Protein AF-A0A9D6F573-F1 (afdb_monomer)

Structure (mmCIF, N/CA/C/O backbone):
data_AF-A0A9D6F573-F1
#
_entry.id   AF-A0A9D6F573-F1
#
loop_
_atom_site.group_PDB
_atom_site.id
_atom_site.type_symbol
_atom_site.label_atom_id
_atom_site.label_alt_id
_atom_site.label_comp_id
_atom_site.label_asym_id
_atom_site.label_entity_id
_atom_site.label_seq_id
_atom_site.pdbx_PDB_ins_code
_atom_site.Cartn_x
_atom_site.Cartn_y
_atom_site.Cartn_z
_atom_site.occupancy
_atom_site.B_iso_or_equiv
_atom_site.auth_seq_id
_atom_site.auth_comp_id
_atom_site.auth_asym_id
_atom_site.auth_atom_id
_atom_site.pdbx_PDB_model_num
ATOM 1 N N . VAL A 1 1 ? 22.748 -0.821 -42.768 1.00 77.62 1 VAL A N 1
ATOM 2 C CA . VAL A 1 1 ? 22.711 -1.650 -41.537 1.00 77.62 1 VAL A CA 1
ATOM 3 C C . VAL A 1 1 ? 21.614 -2.681 -41.695 1.00 77.62 1 VAL A C 1
ATOM 5 O O . VAL A 1 1 ? 20.567 -2.324 -42.220 1.00 77.62 1 VAL A O 1
ATOM 8 N N . SER A 1 2 ? 21.858 -3.931 -41.312 1.00 78.75 2 SER A N 1
ATOM 9 C CA . SER A 1 2 ? 20.869 -5.016 -41.366 1.00 78.75 2 SER A CA 1
ATOM 10 C C . SER A 1 2 ? 20.830 -5.795 -40.050 1.00 78.75 2 SER A C 1
ATOM 12 O O . SER A 1 2 ? 21.784 -5.752 -39.271 1.00 78.75 2 SER A O 1
ATOM 14 N N . GLY A 1 3 ? 19.728 -6.508 -39.819 1.00 81.94 3 GLY A N 1
ATOM 15 C CA . GLY A 1 3 ? 19.410 -7.162 -38.547 1.00 81.94 3 GLY A CA 1
ATOM 16 C C . GLY A 1 3 ? 18.242 -6.478 -37.837 1.00 81.94 3 GLY A C 1
ATOM 17 O O . GLY A 1 3 ? 17.738 -5.451 -38.290 1.00 81.94 3 GLY A O 1
ATOM 18 N N . THR A 1 4 ? 17.791 -7.062 -36.733 1.00 84.38 4 THR A N 1
ATOM 19 C CA . THR A 1 4 ? 16.774 -6.460 -35.865 1.00 84.38 4 THR A CA 1
ATOM 20 C C . THR A 1 4 ? 17.461 -5.547 -34.860 1.00 84.38 4 THR A C 1
ATOM 22 O O . THR A 1 4 ? 18.342 -6.003 -34.133 1.00 84.38 4 THR A O 1
ATOM 25 N N . LEU A 1 5 ? 17.069 -4.275 -34.810 1.00 88.81 5 LEU A N 1
ATOM 26 C CA . LEU A 1 5 ? 17.454 -3.377 -33.721 1.00 88.81 5 LEU A CA 1
ATOM 27 C C . LEU A 1 5 ? 16.529 -3.602 -32.509 1.00 88.81 5 LEU A C 1
ATOM 29 O O . LEU A 1 5 ? 15.389 -4.036 -32.703 1.00 88.81 5 LEU A O 1
ATOM 33 N N . PRO A 1 6 ? 16.983 -3.291 -31.280 1.00 91.38 6 PRO A N 1
ATOM 34 C CA . PRO A 1 6 ? 16.093 -3.120 -30.133 1.00 91.38 6 PRO A CA 1
ATOM 35 C C . PRO A 1 6 ? 14.901 -2.216 -30.478 1.00 91.38 6 PRO A C 1
ATOM 37 O O . PRO A 1 6 ? 15.074 -1.213 -31.180 1.00 91.38 6 PRO A O 1
ATOM 40 N N . SER A 1 7 ? 13.702 -2.550 -29.986 1.00 86.56 7 SER A N 1
ATOM 41 C CA . SER A 1 7 ? 12.521 -1.693 -30.146 1.00 86.56 7 SER A CA 1
ATOM 42 C C . SER A 1 7 ? 12.831 -0.276 -29.643 1.00 86.56 7 SER A C 1
ATOM 44 O O . SER A 1 7 ? 13.539 -0.088 -28.654 1.00 86.56 7 SER A O 1
ATOM 46 N N . GLY A 1 8 ? 12.353 0.739 -30.369 1.00 85.50 8 GLY A N 1
ATOM 47 C CA . GLY A 1 8 ? 12.602 2.153 -30.064 1.00 85.50 8 GLY A CA 1
ATOM 48 C C . GLY A 1 8 ? 13.899 2.747 -30.640 1.00 85.50 8 GLY A C 1
ATOM 49 O O . GLY A 1 8 ? 14.075 3.967 -30.596 1.00 85.50 8 GLY A O 1
ATOM 50 N N . LEU A 1 9 ? 14.766 1.931 -31.254 1.00 91.12 9 LEU A N 1
ATOM 51 C CA . LEU A 1 9 ? 15.875 2.410 -32.086 1.00 91.12 9 LEU A CA 1
ATOM 52 C C . LEU A 1 9 ? 15.519 2.380 -33.577 1.00 91.12 9 LEU A C 1
ATOM 54 O O . LEU A 1 9 ? 14.833 1.482 -34.065 1.00 91.12 9 LEU A O 1
ATOM 58 N N . THR A 1 10 ? 16.039 3.354 -34.316 1.00 90.50 10 THR A N 1
ATOM 59 C CA . THR A 1 10 ? 15.892 3.486 -35.770 1.00 90.50 10 THR A CA 1
ATOM 60 C C . THR A 1 10 ? 17.254 3.706 -36.420 1.00 90.50 10 THR A C 1
ATOM 62 O O . THR A 1 10 ? 18.190 4.158 -35.764 1.00 90.50 10 THR A O 1
ATOM 65 N N . TYR A 1 11 ? 17.382 3.365 -37.703 1.00 90.12 11 TYR A N 1
ATOM 66 C CA . TYR A 1 11 ? 18.579 3.633 -38.499 1.00 90.12 11 TYR A CA 1
ATOM 67 C C . TYR A 1 11 ? 18.225 4.543 -39.674 1.00 90.12 11 TYR A C 1
ATOM 69 O O . TYR A 1 11 ? 17.404 4.168 -40.511 1.00 90.12 11 TYR A O 1
ATOM 77 N N . ALA A 1 12 ? 18.864 5.709 -39.742 1.00 89.25 12 ALA A N 1
ATOM 78 C CA . ALA A 1 12 ? 18.712 6.675 -40.825 1.00 89.25 12 ALA A CA 1
ATOM 79 C C . ALA A 1 12 ? 20.051 7.379 -41.080 1.00 89.25 12 ALA A C 1
ATOM 81 O O . ALA A 1 12 ? 20.782 7.680 -40.140 1.00 89.25 12 ALA A O 1
ATOM 82 N N . ASP A 1 13 ? 20.391 7.599 -42.352 1.00 86.38 13 ASP A N 1
ATOM 83 C CA . ASP A 1 13 ? 21.572 8.368 -42.780 1.00 86.38 13 ASP A CA 1
ATOM 84 C C . ASP A 1 13 ? 22.896 7.961 -42.106 1.00 86.38 13 ASP A C 1
ATOM 86 O O . ASP A 1 13 ? 23.732 8.789 -41.752 1.00 86.38 13 ASP A O 1
ATOM 90 N N . GLY A 1 14 ? 23.106 6.656 -41.904 1.00 83.69 14 GLY A N 1
ATOM 91 C CA . GLY A 1 14 ? 24.330 6.148 -41.276 1.00 83.69 14 GLY A CA 1
ATOM 92 C C . GLY A 1 14 ? 24.341 6.200 -39.746 1.00 83.69 14 GLY A C 1
ATOM 93 O O . GLY A 1 14 ? 25.294 5.708 -39.144 1.00 83.69 14 GLY A O 1
ATOM 94 N N . VAL A 1 15 ? 23.284 6.709 -39.113 1.00 87.19 15 VAL A N 1
ATOM 95 C CA . VAL A 1 15 ? 23.173 6.870 -37.659 1.00 87.19 15 VAL A CA 1
ATOM 96 C C . VAL A 1 15 ? 22.088 5.946 -37.105 1.00 87.19 15 VAL A C 1
ATOM 98 O O . VAL A 1 15 ? 20.991 5.860 -37.650 1.00 87.19 15 VAL A O 1
ATOM 101 N N . ILE A 1 16 ? 22.393 5.245 -36.008 1.00 90.19 16 ILE A N 1
ATOM 102 C CA . ILE A 1 16 ? 21.387 4.558 -35.187 1.00 90.19 16 ILE A CA 1
ATOM 103 C C . ILE A 1 16 ? 20.992 5.511 -34.055 1.00 90.19 16 ILE A C 1
ATOM 105 O O . ILE A 1 16 ? 21.861 5.944 -33.299 1.00 90.19 16 ILE A O 1
ATOM 109 N N . SER A 1 17 ? 19.709 5.850 -33.937 1.00 90.81 17 SER A N 1
ATOM 110 C CA . SER A 1 17 ? 19.199 6.807 -32.944 1.00 90.81 17 SER A CA 1
ATOM 111 C C . SER A 1 17 ? 17.826 6.398 -32.400 1.00 90.81 17 SER A C 1
ATOM 113 O O . SER A 1 17 ? 17.122 5.584 -33.000 1.00 90.81 17 SER A O 1
ATOM 115 N N . GLY A 1 18 ? 17.452 6.946 -31.242 1.00 90.44 18 GLY A N 1
ATOM 116 C CA . GLY A 1 18 ? 16.186 6.671 -30.559 1.00 90.44 18 GLY A CA 1
ATOM 117 C C . GLY A 1 18 ? 16.374 6.373 -29.072 1.00 90.44 18 GLY A C 1
ATOM 118 O O . GLY A 1 18 ? 17.457 6.577 -28.520 1.00 90.44 18 GLY A O 1
ATOM 119 N N . THR A 1 19 ? 15.318 5.862 -28.444 1.00 85.12 19 THR A N 1
ATOM 120 C CA . THR A 1 19 ? 15.305 5.442 -27.037 1.00 85.12 19 THR A CA 1
ATOM 121 C C . THR A 1 19 ? 14.906 3.978 -26.989 1.00 85.12 19 THR A C 1
ATOM 123 O O . THR A 1 19 ? 13.862 3.619 -27.520 1.00 85.12 19 THR A O 1
ATOM 126 N N . ILE A 1 20 ? 15.718 3.136 -26.351 1.00 86.94 20 ILE A N 1
ATOM 127 C CA . ILE A 1 20 ? 15.421 1.707 -26.202 1.00 86.94 20 ILE A CA 1
ATOM 128 C C . ILE A 1 20 ? 14.110 1.544 -25.417 1.00 86.94 20 ILE A C 1
ATOM 130 O O . ILE A 1 20 ? 13.968 2.099 -24.326 1.00 86.94 20 ILE A O 1
ATOM 134 N N . ALA A 1 21 ? 13.157 0.804 -25.982 1.00 78.19 21 ALA A N 1
ATOM 135 C CA . ALA A 1 21 ? 11.868 0.542 -25.355 1.00 78.19 21 ALA A CA 1
ATOM 136 C C . ALA A 1 21 ? 12.005 -0.402 -24.149 1.00 78.19 21 ALA A C 1
ATOM 138 O O . ALA A 1 21 ? 12.946 -1.189 -24.038 1.00 78.19 21 ALA A O 1
ATOM 139 N N . ASN A 1 22 ? 11.043 -0.329 -23.231 1.00 68.12 22 ASN A N 1
ATOM 140 C CA . ASN A 1 22 ? 11.022 -1.116 -21.995 1.00 68.12 22 ASN A CA 1
ATOM 141 C C . ASN A 1 22 ? 10.876 -2.633 -22.224 1.00 68.12 22 ASN A C 1
ATOM 143 O O . ASN A 1 22 ? 11.208 -3.411 -21.333 1.00 68.12 22 ASN A O 1
ATOM 147 N N . ASP A 1 23 ? 10.403 -3.047 -23.399 1.00 73.19 23 ASP A N 1
ATOM 148 C CA . ASP A 1 23 ? 10.238 -4.442 -23.817 1.00 73.19 23 ASP A CA 1
ATOM 149 C C . ASP A 1 23 ? 11.407 -4.974 -24.670 1.00 73.19 23 ASP A C 1
ATOM 151 O O . ASP A 1 23 ? 11.390 -6.123 -25.107 1.00 73.19 23 ASP A O 1
ATOM 155 N N . ALA A 1 24 ? 12.451 -4.167 -24.881 1.00 83.69 24 ALA A N 1
ATOM 156 C CA . ALA A 1 24 ? 13.547 -4.459 -25.802 1.00 83.69 24 ALA A CA 1
ATOM 157 C C . ALA A 1 24 ? 14.660 -5.347 -25.210 1.00 83.69 24 ALA A C 1
ATOM 159 O O . ALA A 1 24 ? 15.801 -5.296 -25.671 1.00 83.69 24 ALA A O 1
ATOM 160 N N . ALA A 1 25 ? 14.389 -6.104 -24.143 1.00 83.75 25 ALA A N 1
ATOM 161 C CA . ALA A 1 25 ? 15.393 -6.971 -23.531 1.00 83.75 25 ALA A CA 1
ATOM 162 C C . ALA A 1 25 ? 15.703 -8.164 -24.449 1.00 83.75 25 ALA A C 1
ATOM 164 O O . ALA A 1 25 ? 14.809 -8.908 -24.847 1.00 83.75 25 ALA A O 1
ATOM 165 N N . GLY A 1 26 ? 16.979 -8.372 -24.772 1.00 86.75 26 GLY A N 1
ATOM 166 C CA . GLY A 1 26 ? 17.388 -9.422 -25.700 1.00 86.75 26 GLY A CA 1
ATOM 167 C C . GLY A 1 26 ? 18.777 -9.217 -26.294 1.00 86.75 26 GLY A C 1
ATOM 168 O O . GLY A 1 26 ? 19.451 -8.216 -26.050 1.00 86.75 26 GLY A O 1
ATOM 169 N N . ALA A 1 27 ? 19.215 -10.197 -27.081 1.00 90.12 27 ALA A N 1
ATOM 170 C CA . ALA A 1 27 ? 20.442 -10.121 -27.863 1.00 90.12 27 ALA A CA 1
ATOM 171 C C . ALA A 1 27 ? 20.100 -9.826 -29.327 1.00 90.12 27 ALA A C 1
ATOM 173 O O . ALA A 1 27 ? 19.381 -10.588 -29.973 1.00 90.12 27 ALA A O 1
ATOM 174 N N . TYR A 1 28 ? 20.649 -8.738 -29.855 1.00 90.31 28 TYR A N 1
ATOM 175 C CA . TYR A 1 28 ? 20.381 -8.256 -31.204 1.00 90.31 28 TYR A CA 1
ATOM 176 C C . TYR A 1 28 ? 21.651 -8.367 -32.041 1.00 90.31 28 TYR A C 1
ATOM 178 O O . TYR A 1 28 ? 22.679 -7.775 -31.711 1.00 90.31 28 TYR A O 1
ATOM 186 N N . THR A 1 29 ? 21.602 -9.137 -33.128 1.00 91.44 29 THR A N 1
ATOM 187 C CA . THR A 1 29 ? 22.726 -9.207 -34.072 1.00 91.44 29 THR A CA 1
ATOM 188 C C . THR A 1 29 ? 22.625 -8.041 -35.043 1.00 91.44 29 THR A C 1
ATOM 190 O O . THR A 1 29 ? 21.680 -7.970 -35.829 1.00 91.44 29 THR A O 1
ATOM 193 N N . VAL A 1 30 ? 23.606 -7.140 -34.993 1.00 89.94 30 VAL A N 1
ATOM 194 C CA . VAL A 1 30 ? 23.672 -5.961 -35.860 1.00 89.94 30 VAL A CA 1
ATOM 195 C C . VAL A 1 30 ? 24.809 -6.135 -36.856 1.00 89.94 30 VAL A C 1
ATOM 197 O O . VAL A 1 30 ? 25.961 -6.353 -36.472 1.00 89.94 30 VAL A O 1
ATOM 200 N N . THR A 1 31 ? 24.486 -6.006 -38.142 1.00 88.12 31 THR A N 1
ATOM 201 C CA . THR A 1 31 ? 25.450 -6.084 -39.241 1.00 88.12 31 THR A CA 1
ATOM 202 C C . THR A 1 31 ? 25.587 -4.725 -39.919 1.00 88.12 31 THR A C 1
ATOM 204 O O . THR A 1 31 ? 24.617 -4.129 -40.403 1.00 88.12 31 THR A O 1
ATOM 207 N N . ILE A 1 32 ? 26.820 -4.224 -39.952 1.00 86.56 32 ILE A N 1
ATOM 208 C CA . ILE A 1 32 ? 27.191 -2.972 -40.604 1.00 86.56 32 ILE A CA 1
ATOM 209 C C . ILE A 1 32 ? 27.969 -3.309 -41.870 1.00 86.56 32 ILE A C 1
ATOM 211 O O . ILE A 1 32 ? 28.995 -3.985 -41.812 1.00 86.56 32 ILE A O 1
ATOM 215 N N . THR A 1 33 ? 27.495 -2.792 -42.997 1.00 86.12 33 THR A N 1
ATOM 216 C CA . THR A 1 33 ? 28.149 -2.905 -44.297 1.00 86.12 33 THR A CA 1
ATOM 217 C C . THR A 1 33 ? 28.486 -1.498 -44.760 1.00 86.12 33 THR A C 1
ATOM 219 O O . THR A 1 33 ? 27.585 -0.688 -44.974 1.00 86.12 33 THR A O 1
ATOM 222 N N . ALA A 1 34 ? 29.777 -1.200 -44.869 1.00 83.69 34 ALA A N 1
ATOM 223 C CA . ALA A 1 34 ? 30.258 0.008 -45.522 1.00 83.69 34 ALA A CA 1
ATOM 224 C C . ALA A 1 34 ? 30.555 -0.339 -46.980 1.00 83.69 34 ALA A C 1
ATOM 226 O O . ALA A 1 34 ? 31.240 -1.327 -47.251 1.00 83.69 34 ALA A O 1
ATOM 227 N N . SER A 1 35 ? 30.021 0.438 -47.913 1.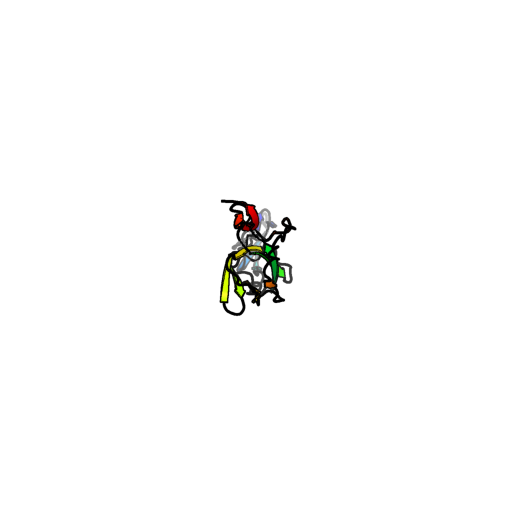00 82.31 35 SER A N 1
ATOM 228 C CA . SER A 1 35 ? 30.319 0.325 -49.339 1.00 82.31 35 SER A CA 1
ATOM 229 C C . SER A 1 35 ? 31.031 1.589 -49.789 1.00 82.31 35 SER A C 1
ATOM 231 O O . SER A 1 35 ? 30.516 2.682 -49.559 1.00 82.31 35 SER A O 1
ATOM 233 N N . ASP A 1 36 ? 32.175 1.431 -50.438 1.00 81.56 36 ASP A N 1
ATOM 234 C CA . ASP A 1 36 ? 32.817 2.492 -51.201 1.00 81.56 36 ASP A CA 1
ATOM 235 C C . ASP A 1 36 ? 32.317 2.398 -52.653 1.00 81.56 36 ASP A C 1
ATOM 237 O O . ASP A 1 36 ? 32.670 1.444 -53.368 1.00 81.56 36 ASP A O 1
ATOM 241 N N . PRO A 1 37 ? 31.434 3.314 -53.092 1.00 71.06 37 PRO A N 1
ATOM 242 C CA . PRO A 1 37 ? 31.040 3.374 -54.484 1.00 71.06 37 PRO A CA 1
ATOM 243 C C . PRO A 1 37 ? 32.207 3.955 -55.286 1.00 71.06 37 PRO A C 1
ATOM 245 O 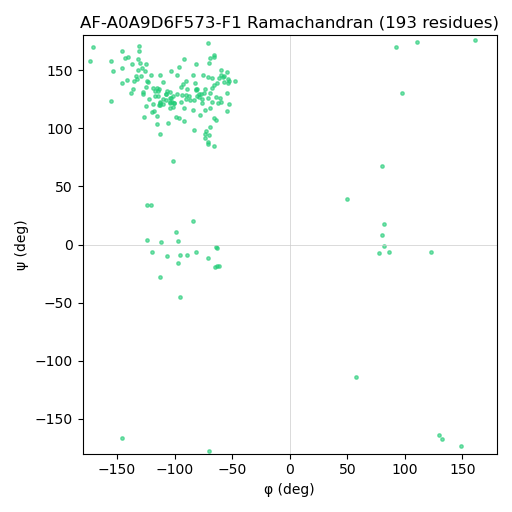O . PRO A 1 37 ? 32.320 5.165 -55.471 1.00 71.06 37 PRO A O 1
ATOM 248 N N . THR A 1 38 ? 33.083 3.095 -55.803 1.00 74.00 38 THR A N 1
ATOM 249 C CA . THR A 1 38 ? 34.072 3.563 -56.775 1.00 74.00 38 THR A CA 1
ATOM 250 C C . THR A 1 38 ? 33.362 3.978 -58.065 1.00 74.00 38 THR A C 1
ATOM 252 O O . THR A 1 38 ? 32.412 3.334 -58.516 1.00 74.00 38 THR A O 1
ATOM 255 N N . ALA A 1 39 ? 33.857 5.034 -58.715 1.00 58.78 39 ALA A N 1
ATOM 256 C CA . ALA A 1 39 ? 33.339 5.512 -59.999 1.00 58.78 39 ALA A CA 1
ATOM 257 C C . ALA A 1 39 ? 33.505 4.501 -61.163 1.00 58.78 39 ALA A C 1
ATOM 259 O O . ALA A 1 39 ? 33.069 4.780 -62.275 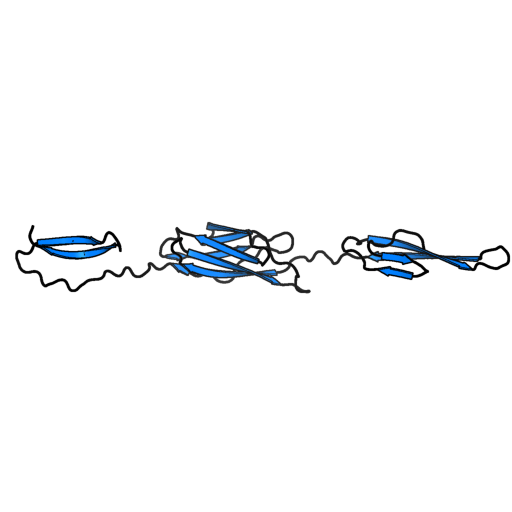1.00 58.78 39 ALA A O 1
ATOM 260 N N . ASN A 1 40 ? 34.130 3.337 -60.929 1.00 59.03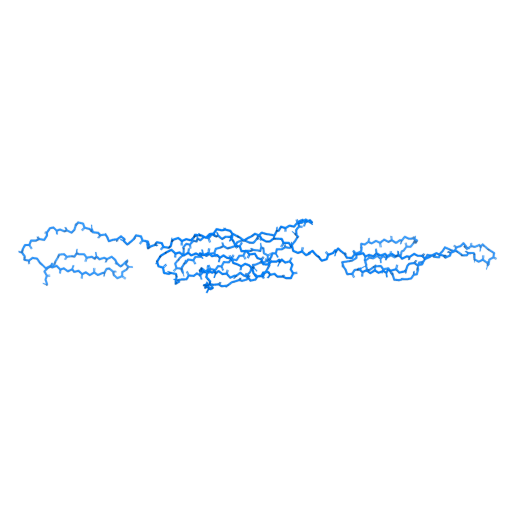 40 ASN A N 1
ATOM 261 C CA . ASN A 1 40 ? 34.544 2.376 -61.956 1.00 59.03 40 ASN A CA 1
ATOM 262 C C . ASN A 1 40 ? 33.914 0.978 -61.782 1.00 59.03 40 ASN A C 1
ATOM 264 O O . ASN A 1 40 ? 34.548 -0.039 -62.052 1.00 59.03 40 ASN A O 1
ATOM 268 N N . GLY A 1 41 ? 32.673 0.915 -61.293 1.00 63.28 41 GLY A N 1
ATOM 269 C CA . GLY A 1 41 ? 31.809 -0.268 -61.413 1.00 63.28 41 GLY A CA 1
ATOM 270 C C . GLY A 1 41 ? 32.078 -1.441 -60.461 1.00 63.28 41 GLY A C 1
ATOM 271 O O . GLY A 1 41 ? 31.248 -2.345 -60.399 1.00 63.28 41 GLY A O 1
ATOM 272 N N . THR A 1 42 ? 33.157 -1.424 -59.674 1.00 66.19 42 THR A N 1
ATOM 273 C CA . THR A 1 42 ? 33.421 -2.450 -58.649 1.00 66.19 42 THR A CA 1
ATOM 274 C C . THR A 1 42 ? 33.321 -1.818 -57.265 1.00 66.19 42 THR A C 1
ATOM 276 O O . THR A 1 42 ? 34.268 -1.200 -56.776 1.00 66.19 42 THR A O 1
ATOM 279 N N . ALA A 1 43 ? 32.150 -1.931 -56.639 1.00 67.56 43 ALA A N 1
ATOM 280 C CA . ALA A 1 43 ? 31.938 -1.459 -55.275 1.00 67.56 43 ALA A CA 1
ATOM 281 C C . ALA A 1 43 ? 32.727 -2.342 -54.297 1.00 67.56 43 ALA A C 1
ATOM 283 O O . ALA A 1 43 ? 32.471 -3.543 -54.188 1.00 67.56 43 ALA A O 1
ATOM 284 N N . ALA A 1 44 ? 33.690 -1.754 -53.586 1.00 78.25 44 ALA A N 1
ATOM 285 C CA . ALA A 1 44 ? 34.360 -2.433 -52.487 1.00 78.25 44 ALA A CA 1
ATOM 286 C C . ALA A 1 44 ? 33.476 -2.319 -51.247 1.00 78.25 44 ALA A C 1
ATOM 288 O O . ALA A 1 44 ? 32.962 -1.244 -50.939 1.00 78.25 44 ALA A O 1
ATOM 289 N N . SER A 1 45 ? 33.281 -3.419 -50.524 1.00 83.31 45 SER A N 1
ATOM 290 C CA . SER A 1 45 ? 32.488 -3.393 -49.304 1.00 83.31 45 SER A CA 1
ATOM 291 C C . SER A 1 45 ? 33.153 -4.159 -48.176 1.00 83.31 45 SER A C 1
ATOM 293 O O . SER A 1 45 ? 33.737 -5.222 -48.381 1.00 83.31 45 SER A O 1
ATOM 295 N N . VAL A 1 46 ? 33.047 -3.607 -46.971 1.00 87.00 46 VAL A N 1
ATOM 296 C CA . VAL A 1 46 ? 33.488 -4.238 -45.731 1.00 87.00 46 VAL A CA 1
ATOM 297 C C . VAL A 1 46 ? 32.268 -4.443 -44.852 1.00 87.00 46 VAL A C 1
ATOM 299 O O . VAL A 1 46 ? 31.517 -3.504 -44.588 1.00 87.00 46 VAL A O 1
ATOM 302 N N . THR A 1 47 ? 32.084 -5.675 -44.381 1.00 89.25 47 THR A N 1
ATOM 303 C CA . THR A 1 47 ? 30.995 -6.036 -43.471 1.00 89.25 47 THR A CA 1
ATOM 304 C C . THR A 1 47 ? 31.553 -6.461 -42.120 1.00 89.25 47 THR A C 1
ATOM 306 O O . THR A 1 47 ? 32.502 -7.243 -42.053 1.00 89.25 47 THR A O 1
ATOM 309 N N . ARG A 1 48 ? 30.957 -5.959 -41.036 1.00 90.50 48 ARG A N 1
ATOM 310 C CA . ARG A 1 48 ? 31.238 -6.399 -39.663 1.00 90.50 48 ARG A CA 1
ATOM 311 C C . ARG A 1 48 ? 29.935 -6.622 -38.906 1.00 90.50 48 ARG A C 1
ATOM 313 O O . ARG A 1 48 ? 28.976 -5.877 -39.091 1.00 90.50 48 ARG A O 1
ATOM 320 N N . SER A 1 49 ? 29.940 -7.614 -38.024 1.00 90.44 49 SER A N 1
ATOM 321 C CA . SER A 1 49 ? 28.812 -7.915 -37.143 1.00 90.44 49 SER A CA 1
ATOM 322 C C . SER A 1 49 ? 29.229 -7.822 -35.685 1.00 90.44 49 SER A C 1
ATOM 324 O O . SER A 1 49 ? 30.360 -8.168 -35.336 1.00 90.44 49 SER A O 1
ATOM 326 N N . PHE A 1 50 ? 28.303 -7.382 -34.841 1.00 89.56 50 PHE A N 1
ATOM 327 C CA . PHE A 1 50 ? 28.428 -7.442 -33.390 1.00 89.56 50 PHE A CA 1
ATOM 328 C C . PHE A 1 50 ? 27.082 -7.807 -32.757 1.00 89.56 50 PHE A C 1
ATOM 330 O O . PHE A 1 50 ? 26.028 -7.685 -33.387 1.00 89.56 50 PHE A O 1
ATOM 337 N N . ILE A 1 51 ? 27.130 -8.272 -31.510 1.00 87.81 51 ILE A N 1
ATOM 338 C CA . ILE A 1 51 ? 25.941 -8.561 -30.709 1.00 87.81 51 ILE A CA 1
ATOM 339 C C . ILE A 1 51 ? 25.723 -7.389 -29.759 1.00 87.81 51 ILE A C 1
ATOM 341 O O . ILE A 1 51 ? 26.603 -7.061 -28.963 1.00 87.81 51 ILE A O 1
ATOM 345 N N . TRP A 1 52 ? 24.551 -6.767 -29.846 1.00 87.31 52 TRP A N 1
ATOM 346 C CA . TRP A 1 52 ? 24.084 -5.789 -28.876 1.00 87.31 52 TRP A CA 1
ATOM 347 C C . TRP A 1 52 ? 23.183 -6.492 -27.867 1.00 87.31 52 TRP A C 1
ATOM 349 O O . TRP A 1 52 ? 22.064 -6.889 -28.186 1.00 87.31 52 TRP A O 1
ATOM 359 N N . THR A 1 53 ? 23.675 -6.653 -26.644 1.00 85.38 53 THR A N 1
ATOM 360 C CA . THR A 1 53 ? 22.887 -7.215 -25.546 1.00 85.38 53 THR A CA 1
ATOM 361 C C . THR A 1 53 ? 22.198 -6.091 -24.784 1.00 85.38 53 THR A C 1
ATOM 363 O O . THR A 1 53 ? 22.867 -5.244 -24.192 1.00 85.38 53 THR A O 1
ATOM 366 N N . VAL A 1 54 ? 20.868 -6.092 -24.786 1.00 84.88 54 VAL A N 1
ATOM 367 C CA . VAL A 1 54 ? 20.043 -5.256 -23.910 1.00 84.88 54 VAL A CA 1
ATOM 368 C C . VAL A 1 54 ? 19.600 -6.127 -22.744 1.00 84.88 54 VAL A C 1
ATOM 370 O O . VAL A 1 54 ? 18.807 -7.054 -22.906 1.00 84.88 54 VAL A O 1
ATOM 373 N N . THR A 1 55 ? 20.140 -5.861 -21.561 1.00 76.81 55 THR A N 1
ATOM 374 C CA . THR A 1 55 ? 19.726 -6.548 -20.338 1.00 76.81 55 THR A CA 1
ATOM 375 C C . THR A 1 55 ? 18.547 -5.813 -19.721 1.00 76.81 55 THR A C 1
ATOM 377 O O . THR A 1 55 ? 18.647 -4.614 -19.457 1.00 76.81 55 THR A O 1
ATOM 380 N N . ALA A 1 56 ? 17.458 -6.530 -19.437 1.00 61.66 56 ALA A N 1
ATOM 381 C CA . ALA A 1 56 ? 16.460 -6.021 -18.505 1.00 61.66 56 ALA A CA 1
ATOM 382 C C . ALA A 1 56 ? 17.141 -5.750 -17.150 1.00 61.66 56 ALA A C 1
ATOM 384 O O . ALA A 1 56 ? 18.034 -6.519 -16.765 1.00 61.66 56 ALA A O 1
ATOM 385 N N . PRO A 1 57 ? 16.748 -4.696 -16.411 1.00 58.72 57 PRO A N 1
ATOM 386 C CA . PRO A 1 57 ? 17.107 -4.624 -15.003 1.00 58.72 57 PRO A CA 1
ATOM 387 C C . PRO A 1 57 ? 16.661 -5.931 -14.324 1.00 58.72 57 PRO A C 1
ATOM 389 O O . PRO A 1 57 ? 15.610 -6.472 -14.687 1.00 58.72 57 PRO A O 1
ATOM 392 N N . PRO A 1 58 ? 17.456 -6.485 -13.390 1.00 50.97 58 PRO A N 1
ATOM 393 C CA . PRO A 1 58 ? 17.052 -7.688 -12.674 1.00 50.97 58 PRO A CA 1
ATOM 394 C C . PRO A 1 58 ? 15.667 -7.463 -12.047 1.00 50.97 58 PRO A C 1
ATOM 396 O O . PRO A 1 58 ? 15.413 -6.348 -11.577 1.00 50.97 58 PRO A O 1
ATOM 399 N N . PRO A 1 59 ? 14.770 -8.473 -12.023 1.00 48.56 59 PRO A N 1
ATOM 400 C CA . PRO A 1 59 ? 13.551 -8.365 -11.232 1.00 48.56 59 PRO A CA 1
ATOM 401 C C . PRO A 1 59 ? 13.977 -8.001 -9.812 1.00 48.56 59 PRO A C 1
ATOM 403 O O . PRO A 1 59 ? 14.803 -8.692 -9.212 1.00 48.56 59 PRO A O 1
ATOM 406 N N . THR A 1 60 ? 13.505 -6.864 -9.307 1.00 53.44 60 THR A N 1
ATOM 407 C CA . THR A 1 60 ? 13.886 -6.389 -7.980 1.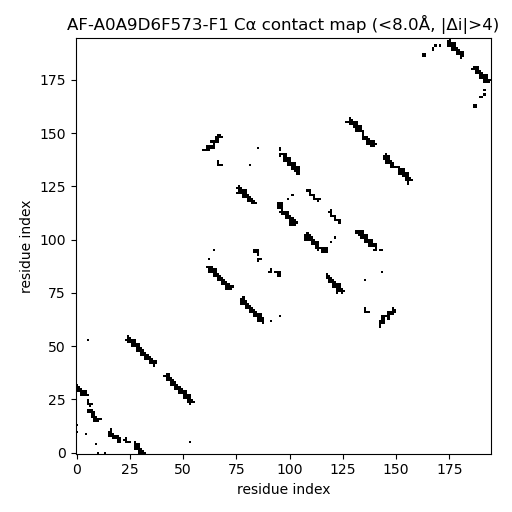00 53.44 60 THR A CA 1
ATOM 408 C C . THR A 1 60 ? 13.249 -7.310 -6.955 1.00 53.44 60 THR A C 1
ATOM 410 O O . THR A 1 60 ? 12.091 -7.154 -6.582 1.00 53.44 60 THR A O 1
ATOM 413 N N . THR A 1 61 ? 13.999 -8.318 -6.526 1.00 44.44 61 THR A N 1
ATOM 414 C CA . THR A 1 61 ? 13.624 -9.199 -5.429 1.00 44.44 61 THR A CA 1
ATOM 415 C C . THR A 1 61 ? 13.598 -8.395 -4.133 1.00 44.44 61 THR A C 1
ATOM 417 O O . THR A 1 61 ? 14.649 -8.031 -3.610 1.00 44.44 61 THR A O 1
ATOM 420 N N . GLY A 1 62 ? 12.393 -8.154 -3.619 1.00 49.94 62 GLY A N 1
ATOM 421 C CA . GLY A 1 62 ? 12.141 -7.830 -2.219 1.00 49.94 62 GLY A CA 1
ATOM 422 C C . GLY A 1 62 ? 12.397 -6.387 -1.817 1.00 49.94 62 GLY A C 1
ATOM 423 O O . GLY A 1 62 ? 13.273 -6.101 -1.006 1.00 49.94 62 GLY A O 1
ATOM 424 N N . THR A 1 63 ? 11.582 -5.478 -2.330 1.00 57.25 63 THR A N 1
ATOM 425 C CA . THR A 1 63 ? 11.431 -4.150 -1.740 1.00 57.25 63 THR A CA 1
ATOM 426 C C . THR A 1 63 ? 10.753 -4.310 -0.371 1.00 57.25 63 THR A C 1
ATOM 428 O O . THR A 1 63 ? 9.683 -4.917 -0.272 1.00 57.25 63 THR A O 1
ATOM 431 N N . SER A 1 64 ? 11.393 -3.834 0.699 1.00 59.22 64 SER A N 1
ATOM 432 C CA . SER A 1 64 ? 10.840 -3.924 2.054 1.00 59.22 64 SER A CA 1
ATOM 433 C C . SER A 1 64 ? 9.696 -2.930 2.196 1.00 59.22 64 SER A C 1
ATOM 435 O O . SER A 1 64 ? 9.830 -1.764 1.815 1.00 59.22 64 SER A O 1
ATOM 437 N N . THR A 1 65 ? 8.579 -3.379 2.761 1.00 62.59 65 THR A N 1
ATOM 438 C CA . THR A 1 65 ? 7.449 -2.521 3.116 1.00 62.59 65 THR A CA 1
ATOM 439 C C . THR A 1 65 ? 7.438 -2.288 4.625 1.00 62.59 65 THR A C 1
ATOM 441 O O . THR A 1 65 ? 7.568 -3.234 5.399 1.00 62.59 65 THR A O 1
ATOM 444 N N . SER A 1 66 ? 7.316 -1.031 5.057 1.00 73.44 66 SER A N 1
ATOM 445 C CA . SER A 1 66 ? 6.996 -0.708 6.452 1.00 73.44 66 SER A CA 1
ATOM 446 C C . SER A 1 66 ? 5.505 -0.442 6.555 1.00 73.44 66 SER A C 1
ATOM 448 O O . SER A 1 66 ? 4.967 0.345 5.775 1.00 73.44 66 SER A O 1
ATOM 450 N N . THR A 1 67 ? 4.849 -1.093 7.509 1.00 74.62 67 THR A N 1
ATOM 451 C CA . THR A 1 67 ? 3.420 -0.914 7.769 1.00 74.62 67 THR A CA 1
ATOM 452 C C . THR A 1 67 ? 3.256 -0.125 9.063 1.00 74.62 67 THR A C 1
ATOM 454 O O . THR A 1 67 ? 3.828 -0.480 10.092 1.00 74.62 67 THR A O 1
ATOM 457 N N . HIS A 1 68 ? 2.463 0.939 9.035 1.00 76.38 68 HIS A N 1
ATOM 458 C CA . HIS A 1 68 ? 2.098 1.704 10.228 1.00 76.38 68 HIS A CA 1
ATOM 459 C C . HIS A 1 68 ? 0.584 1.868 10.269 1.00 76.38 68 HIS A C 1
ATOM 461 O O . HIS A 1 68 ? -0.032 2.022 9.218 1.00 76.38 68 HIS A O 1
ATOM 467 N N . PHE A 1 69 ? -0.014 1.853 11.462 1.00 78.12 69 PHE A N 1
ATOM 468 C CA . PHE A 1 69 ? -1.433 2.154 11.624 1.00 78.12 69 PHE A CA 1
ATOM 469 C C . PHE A 1 69 ? -1.671 3.215 12.696 1.00 78.12 69 PHE A C 1
ATOM 471 O O . PHE A 1 69 ? -0.900 3.345 13.648 1.00 78.12 69 PHE A O 1
ATOM 478 N N . SER A 1 70 ? -2.760 3.957 12.538 1.00 79.62 70 SER A N 1
ATOM 479 C CA . SER A 1 70 ? -3.336 4.831 13.557 1.00 79.62 70 SER A CA 1
ATOM 480 C C . SER A 1 70 ? -4.798 4.458 13.794 1.00 79.62 70 SER A C 1
ATOM 482 O O . SER A 1 70 ? -5.445 3.860 12.931 1.00 79.62 70 SER A O 1
ATOM 484 N N . VAL A 1 71 ? -5.306 4.781 14.984 1.00 80.12 71 VAL A N 1
ATOM 485 C CA . VAL A 1 71 ? -6.680 4.473 15.399 1.00 80.12 71 VAL A CA 1
ATOM 486 C C . VAL A 1 71 ? -7.422 5.769 15.695 1.00 80.12 71 VAL A C 1
ATOM 488 O O . VAL A 1 71 ? -6.896 6.648 16.377 1.00 80.12 71 VAL A O 1
ATOM 491 N N . GLY A 1 72 ? -8.652 5.872 15.202 1.00 77.19 72 GLY A N 1
ATOM 492 C CA . GLY A 1 72 ? -9.615 6.910 15.560 1.00 77.19 72 GLY A CA 1
ATOM 493 C C . GLY A 1 72 ? -10.972 6.307 15.917 1.00 77.19 72 GLY A C 1
ATOM 494 O O . GLY A 1 72 ? -11.232 5.137 15.640 1.00 77.19 72 GLY A O 1
ATOM 495 N N . MET A 1 73 ? -11.852 7.107 16.517 1.00 77.81 73 MET A N 1
ATOM 496 C CA . MET A 1 73 ? -13.252 6.731 16.737 1.00 77.81 73 MET A CA 1
ATOM 497 C C . MET A 1 73 ? -14.168 7.560 15.841 1.00 77.81 73 MET A C 1
ATOM 499 O O . MET A 1 73 ? -13.976 8.766 15.686 1.00 77.81 73 MET A O 1
ATOM 503 N N . THR A 1 74 ? -15.186 6.914 15.284 1.00 72.88 74 THR A N 1
ATOM 504 C CA . THR A 1 74 ? -16.288 7.555 14.559 1.00 72.88 74 THR A CA 1
ATOM 505 C C . THR A 1 74 ? -17.619 7.015 15.077 1.00 72.88 74 THR A C 1
ATOM 507 O O . THR A 1 74 ? -17.649 6.025 15.807 1.00 72.88 74 THR A O 1
ATOM 510 N N . SER A 1 75 ? -18.741 7.610 14.665 1.00 71.56 75 SER A N 1
ATOM 511 C CA . SER A 1 75 ? -20.074 7.068 14.974 1.00 71.56 75 SER A CA 1
ATOM 512 C C . SER A 1 75 ? -20.317 5.666 14.398 1.00 71.56 75 SER A C 1
ATOM 514 O O . SER A 1 75 ? -21.214 4.970 14.860 1.00 71.56 75 SER A O 1
ATOM 516 N N . ALA A 1 76 ? -19.523 5.241 13.408 1.00 70.56 76 ALA A N 1
ATOM 517 C CA . ALA A 1 76 ? -19.600 3.917 12.796 1.00 70.56 76 ALA A CA 1
ATOM 518 C C . ALA A 1 76 ? -18.717 2.861 13.493 1.00 70.56 76 ALA A C 1
ATOM 520 O O . ALA A 1 76 ? -18.820 1.678 13.169 1.00 70.56 76 ALA A O 1
ATOM 521 N N . GLY A 1 77 ? -17.851 3.266 14.430 1.00 75.69 77 GLY A N 1
ATOM 522 C CA . GLY A 1 77 ? -16.920 2.379 15.132 1.00 75.69 77 GLY A CA 1
ATOM 523 C C . GLY A 1 77 ? -15.476 2.883 15.136 1.00 75.69 77 GLY A C 1
ATOM 524 O O . GLY A 1 77 ? -15.200 4.055 14.857 1.00 75.69 77 GLY A O 1
ATOM 525 N N . LEU A 1 78 ? -14.550 1.977 15.464 1.00 82.31 78 LEU A N 1
ATOM 526 C CA . LEU A 1 78 ? -13.114 2.243 15.442 1.00 82.31 78 LEU A CA 1
ATOM 527 C C . LEU A 1 78 ? -12.608 2.225 14.002 1.00 82.31 78 LEU A C 1
ATOM 529 O O . LEU A 1 78 ? -12.782 1.241 13.283 1.00 82.31 78 LEU A O 1
ATOM 533 N N . THR A 1 79 ? -11.953 3.304 13.599 1.00 84.81 79 THR A N 1
ATOM 534 C CA . THR A 1 79 ? -11.358 3.449 12.272 1.00 84.81 79 THR A CA 1
ATOM 535 C C . THR A 1 79 ? -9.853 3.260 12.379 1.00 84.81 79 THR A C 1
ATOM 537 O O . THR A 1 79 ? -9.182 3.993 13.105 1.00 84.81 79 THR A O 1
ATOM 540 N N . PHE A 1 80 ? -9.328 2.295 11.635 1.00 87.00 80 PHE A N 1
ATOM 541 C CA . PHE A 1 80 ? -7.906 2.017 11.497 1.00 87.00 80 PHE A CA 1
ATOM 542 C C . PHE A 1 80 ? -7.429 2.543 10.148 1.00 87.00 80 PHE A C 1
ATOM 544 O O . PHE A 1 80 ? -7.880 2.071 9.101 1.00 87.00 80 PHE A O 1
ATOM 551 N N . THR A 1 81 ? -6.510 3.502 10.174 1.00 88.50 81 THR A N 1
ATOM 552 C CA . THR A 1 81 ? -5.866 4.038 8.970 1.00 88.50 81 THR A CA 1
ATOM 553 C C . THR A 1 81 ? -4.464 3.467 8.888 1.00 88.50 81 THR A C 1
ATOM 555 O O . THR A 1 81 ? -3.675 3.639 9.815 1.00 88.50 81 THR A O 1
ATOM 558 N N . ILE A 1 82 ? -4.153 2.779 7.795 1.00 88.94 82 ILE A N 1
ATOM 559 C CA . ILE A 1 82 ? -2.886 2.081 7.597 1.00 88.94 82 ILE A CA 1
ATOM 560 C C . ILE A 1 82 ? -2.146 2.705 6.415 1.00 88.94 82 ILE A C 1
ATOM 562 O O . ILE A 1 82 ? -2.728 2.912 5.351 1.00 88.94 82 ILE A O 1
ATOM 566 N N . GLY A 1 83 ? -0.861 2.988 6.614 1.00 86.00 83 GLY A N 1
ATOM 567 C CA . GLY A 1 83 ? 0.053 3.466 5.580 1.00 86.00 83 GLY A CA 1
ATOM 568 C C . GLY A 1 83 ? 1.152 2.444 5.304 1.00 86.00 83 GLY A C 1
ATOM 569 O O . GLY A 1 83 ? 1.786 1.937 6.237 1.00 86.00 83 GLY A O 1
ATOM 570 N N . LEU A 1 84 ? 1.379 2.162 4.023 1.00 85.75 84 LEU A N 1
ATOM 571 C CA . LEU A 1 84 ? 2.455 1.315 3.523 1.00 85.75 84 LEU A CA 1
ATOM 572 C C . LEU A 1 84 ? 3.559 2.187 2.928 1.00 85.75 84 LEU A C 1
ATOM 574 O O . LEU A 1 84 ? 3.322 3.001 2.038 1.00 85.75 84 LEU A O 1
ATOM 578 N N . MET A 1 85 ? 4.789 1.988 3.393 1.00 82.25 85 MET A N 1
ATOM 579 C CA . MET A 1 85 ? 5.963 2.676 2.859 1.00 82.25 85 MET A CA 1
ATOM 580 C C . MET A 1 85 ? 6.873 1.684 2.148 1.00 82.25 85 MET A C 1
ATOM 582 O O . MET A 1 85 ? 7.376 0.744 2.760 1.00 82.25 85 MET A O 1
ATOM 586 N N . ALA A 1 86 ? 7.095 1.913 0.859 1.00 80.06 86 ALA A N 1
ATOM 587 C CA . ALA A 1 86 ? 8.009 1.143 0.030 1.00 80.06 86 ALA A CA 1
ATOM 588 C C . ALA A 1 86 ? 9.468 1.593 0.237 1.00 80.06 86 ALA A C 1
ATOM 590 O O . ALA A 1 86 ? 9.763 2.788 0.225 1.00 80.06 86 ALA A O 1
ATOM 591 N N . SER A 1 87 ? 10.398 0.648 0.398 1.00 75.81 87 SER A N 1
ATOM 592 C CA . SER A 1 87 ? 11.831 0.935 0.564 1.00 75.81 87 SER A CA 1
ATOM 593 C C . SER A 1 87 ? 12.710 -0.031 -0.234 1.00 75.81 87 SER A C 1
ATOM 595 O O . SER A 1 87 ? 12.540 -1.248 -0.180 1.00 75.81 87 SER A O 1
ATOM 597 N N . GLY A 1 88 ? 13.661 0.512 -0.994 1.00 67.00 88 GLY A N 1
ATOM 598 C CA . GLY A 1 88 ? 14.575 -0.251 -1.843 1.00 67.00 88 GLY A CA 1
ATOM 599 C C . GLY A 1 88 ? 15.690 0.621 -2.415 1.00 67.00 88 GLY A C 1
ATOM 600 O O . GLY A 1 88 ? 15.655 1.846 -2.295 1.00 67.00 88 GLY A O 1
ATOM 601 N N . THR A 1 89 ? 16.690 -0.017 -3.023 1.00 65.50 89 THR A N 1
ATOM 602 C CA . THR A 1 89 ? 17.814 0.655 -3.691 1.00 65.50 89 THR A CA 1
ATOM 603 C C . THR A 1 89 ? 17.944 0.148 -5.132 1.00 65.50 89 THR A C 1
ATOM 605 O O . THR A 1 89 ? 18.356 -1.001 -5.312 1.00 65.50 89 THR A O 1
ATOM 608 N N . PRO A 1 90 ? 17.633 0.968 -6.155 1.00 67.94 90 PRO A N 1
ATOM 609 C CA . PRO A 1 90 ? 17.131 2.349 -6.078 1.00 67.94 90 PRO A CA 1
ATOM 610 C C . PRO A 1 90 ? 15.724 2.451 -5.450 1.00 67.94 90 PRO A C 1
ATOM 612 O O . PRO A 1 90 ? 15.034 1.433 -5.362 1.00 67.94 90 PRO A O 1
ATOM 615 N N . PRO A 1 91 ? 15.293 3.655 -5.011 1.00 66.50 91 PRO A N 1
ATOM 616 C CA . PRO A 1 91 ? 13.952 3.851 -4.479 1.00 66.50 91 PRO A CA 1
ATOM 617 C C . PRO A 1 91 ? 12.896 3.370 -5.483 1.00 66.50 91 PRO A C 1
ATOM 619 O O . PRO A 1 91 ? 12.970 3.740 -6.659 1.00 66.50 91 PRO A O 1
ATOM 622 N N . PRO A 1 92 ? 11.926 2.556 -5.044 1.00 73.50 92 PRO A N 1
ATOM 623 C CA . PRO A 1 92 ? 10.834 2.115 -5.897 1.00 73.50 92 PRO A CA 1
ATOM 624 C C . PRO A 1 92 ? 9.991 3.314 -6.342 1.00 73.50 92 PRO A C 1
ATOM 626 O O . PRO A 1 92 ? 9.703 4.221 -5.564 1.00 73.50 92 PRO A O 1
ATOM 629 N N . ASN A 1 93 ? 9.585 3.303 -7.608 1.00 77.88 93 ASN A N 1
ATOM 630 C CA . ASN A 1 93 ? 8.716 4.303 -8.235 1.00 77.88 93 ASN A CA 1
ATOM 631 C C . ASN A 1 93 ? 7.244 3.856 -8.302 1.00 77.88 93 ASN A C 1
ATOM 633 O O . ASN A 1 93 ? 6.438 4.484 -8.985 1.00 77.88 93 ASN A O 1
ATOM 637 N N . VAL A 1 94 ? 6.908 2.767 -7.612 1.00 81.31 94 VAL A N 1
ATOM 638 C CA . VAL A 1 94 ? 5.562 2.199 -7.498 1.00 81.31 94 VAL A CA 1
ATOM 639 C C . VAL A 1 94 ? 5.196 2.055 -6.022 1.00 81.31 94 VAL A C 1
ATOM 641 O O . VAL A 1 94 ? 6.078 1.852 -5.187 1.00 81.31 94 VAL A O 1
ATOM 644 N N . SER A 1 95 ? 3.907 2.166 -5.703 1.00 82.88 95 SER A N 1
ATOM 645 C CA . SER A 1 95 ? 3.383 1.982 -4.343 1.00 82.88 95 SER A CA 1
ATOM 646 C C . SER A 1 95 ? 2.859 0.555 -4.137 1.00 82.88 95 SER A C 1
ATOM 648 O O . SER A 1 95 ? 2.424 -0.065 -5.111 1.00 82.88 95 SER A O 1
ATOM 650 N N . PRO A 1 96 ? 2.864 0.021 -2.901 1.00 84.12 96 PRO A N 1
ATOM 651 C CA . PRO A 1 96 ? 2.282 -1.288 -2.606 1.00 84.12 96 PRO A CA 1
ATOM 652 C C . PRO A 1 96 ? 0.756 -1.265 -2.759 1.00 84.12 96 PRO A C 1
ATOM 654 O O . PRO A 1 96 ? 0.106 -0.349 -2.260 1.00 84.12 96 PRO A O 1
ATOM 657 N N . THR A 1 97 ? 0.189 -2.276 -3.422 1.00 86.38 97 THR A N 1
ATOM 658 C CA . THR A 1 97 ? -1.254 -2.350 -3.764 1.00 86.38 97 THR A CA 1
ATOM 659 C C . THR A 1 97 ? -1.946 -3.618 -3.252 1.00 86.38 97 THR A C 1
ATOM 661 O O . THR A 1 97 ? -3.116 -3.861 -3.540 1.00 86.38 97 THR A O 1
ATOM 664 N N . GLY A 1 98 ? -1.230 -4.456 -2.499 1.00 86.06 98 GLY A N 1
ATOM 665 C CA . GLY A 1 98 ? -1.748 -5.712 -1.957 1.00 86.06 98 GLY A CA 1
ATOM 666 C C . GLY A 1 98 ? -2.797 -5.561 -0.847 1.00 86.06 98 GLY A C 1
ATOM 667 O O . GLY A 1 98 ? -3.222 -4.469 -0.462 1.00 86.06 98 GLY A O 1
ATOM 668 N N . ILE A 1 99 ? -3.223 -6.710 -0.326 1.00 90.31 99 ILE A N 1
ATOM 669 C CA . ILE A 1 99 ? -4.221 -6.809 0.743 1.00 90.31 99 ILE A CA 1
ATOM 670 C C . ILE A 1 99 ? -3.555 -6.591 2.105 1.00 90.31 99 ILE A C 1
ATOM 672 O O . ILE A 1 99 ? -2.475 -7.123 2.374 1.00 90.31 99 ILE A O 1
ATOM 676 N N . ILE A 1 100 ? -4.240 -5.843 2.968 1.00 93.25 100 ILE A N 1
ATOM 677 C CA . ILE A 1 100 ? -3.944 -5.705 4.388 1.00 93.25 100 ILE A CA 1
ATOM 678 C C . ILE A 1 100 ? -4.986 -6.485 5.188 1.00 93.25 100 ILE A C 1
ATOM 680 O O . ILE A 1 100 ? -6.192 -6.312 4.999 1.00 93.25 100 ILE A O 1
ATOM 684 N N . GLU A 1 101 ? -4.512 -7.289 6.131 1.00 93.94 101 GLU A N 1
ATOM 685 C CA . GLU A 1 101 ? -5.311 -7.895 7.188 1.00 93.94 101 GLU A CA 1
ATOM 686 C C . GLU A 1 101 ? -5.074 -7.156 8.506 1.00 93.94 101 GLU A C 1
ATOM 688 O O . GLU A 1 101 ? -3.940 -7.029 8.969 1.00 93.94 101 GLU A O 1
ATOM 693 N N . LEU A 1 102 ? -6.149 -6.699 9.137 1.00 91.62 102 LEU A N 1
ATOM 694 C CA . LEU A 1 102 ? -6.123 -6.217 10.509 1.00 91.62 102 LEU A CA 1
AT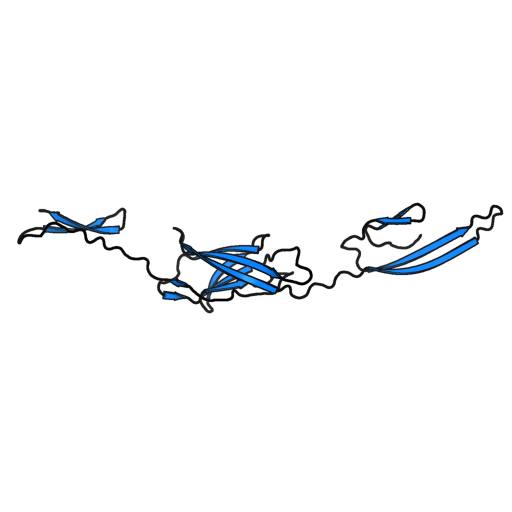OM 695 C C . LEU A 1 102 ? -6.417 -7.396 11.436 1.00 91.62 102 LEU A C 1
ATOM 697 O O . LEU A 1 102 ? -7.430 -8.082 11.270 1.00 91.62 102 LEU A O 1
ATOM 701 N N . ARG A 1 103 ? -5.535 -7.647 12.401 1.00 89.88 103 ARG A N 1
ATOM 702 C CA . ARG A 1 103 ? -5.603 -8.801 13.299 1.00 89.88 103 ARG A CA 1
ATOM 703 C C . ARG A 1 103 ? -5.617 -8.375 14.755 1.00 89.88 103 ARG A C 1
ATOM 705 O O . ARG A 1 103 ? -4.866 -7.481 15.122 1.00 89.88 103 ARG A O 1
ATOM 712 N N . ASP A 1 104 ? -6.415 -9.060 15.564 1.00 87.62 104 ASP A N 1
ATOM 713 C CA . ASP A 1 104 ? -6.332 -9.053 17.025 1.00 87.62 104 ASP A CA 1
ATOM 714 C C . ASP A 1 104 ? -5.734 -10.387 17.485 1.00 87.62 104 ASP A C 1
ATOM 716 O O . ASP A 1 104 ? -6.361 -11.449 17.368 1.00 87.62 104 ASP A O 1
ATOM 720 N N . GLY A 1 105 ? -4.463 -10.363 17.892 1.00 84.94 105 GLY A N 1
ATOM 721 C CA . GLY A 1 105 ? -3.673 -11.581 18.063 1.00 84.94 105 GLY A CA 1
ATOM 722 C C . GLY A 1 105 ? -3.604 -12.387 16.758 1.00 84.94 105 GLY A C 1
ATOM 723 O O . GLY A 1 105 ? -3.033 -11.941 15.765 1.00 84.94 105 GLY A O 1
ATOM 724 N N . ASN A 1 106 ? -4.194 -13.587 16.743 1.00 85.62 106 ASN A N 1
ATOM 725 C CA . ASN A 1 106 ? -4.246 -14.452 15.557 1.00 85.62 106 ASN A CA 1
ATOM 726 C C . ASN A 1 106 ? -5.535 -14.309 14.731 1.00 85.62 106 ASN A C 1
ATOM 728 O O . ASN A 1 106 ? -5.604 -14.855 13.626 1.00 85.62 106 ASN A O 1
ATOM 732 N N . THR A 1 107 ? -6.536 -13.586 15.229 1.00 89.25 107 THR A N 1
ATOM 733 C CA . THR A 1 107 ? -7.852 -13.473 14.588 1.00 89.25 107 THR A CA 1
ATOM 734 C C . THR A 1 107 ? -7.875 -12.293 13.628 1.00 89.25 107 THR A C 1
ATOM 736 O O . THR A 1 107 ? -7.539 -11.182 14.020 1.00 89.25 107 THR A O 1
ATOM 739 N N . VAL A 1 108 ? -8.299 -12.505 12.381 1.00 92.75 108 VAL A N 1
ATOM 740 C CA . VAL A 1 108 ? -8.536 -11.408 11.429 1.00 92.75 108 VAL A CA 1
ATOM 741 C C . VAL A 1 108 ? -9.852 -10.721 11.786 1.00 92.75 108 VAL A C 1
ATOM 743 O O . VAL A 1 108 ? -10.898 -11.366 11.817 1.00 92.75 108 VAL A O 1
ATOM 746 N N . ILE A 1 109 ? -9.791 -9.419 12.052 1.00 91.44 109 ILE A N 1
ATOM 747 C CA . ILE A 1 109 ? -10.943 -8.576 12.412 1.00 91.44 109 ILE A CA 1
ATOM 748 C C . ILE A 1 109 ? -11.365 -7.638 11.275 1.00 91.44 109 ILE A C 1
ATOM 750 O O . ILE A 1 109 ? -12.423 -7.019 11.344 1.00 91.44 109 ILE A O 1
ATOM 754 N N . GLY A 1 110 ? -10.557 -7.541 10.218 1.00 92.25 110 GLY A N 1
ATOM 755 C CA . GLY A 1 110 ? -10.892 -6.790 9.016 1.00 92.25 110 GLY A CA 1
ATOM 756 C C . GLY A 1 110 ? -9.860 -6.982 7.914 1.00 92.25 110 GLY A C 1
ATOM 757 O O . GLY A 1 110 ? -8.714 -7.344 8.174 1.00 92.25 110 GLY A O 1
ATOM 758 N N . THR A 1 111 ? -10.269 -6.728 6.676 1.00 94.25 111 THR A N 1
ATOM 759 C CA . THR A 1 111 ? -9.400 -6.804 5.498 1.00 94.25 111 THR A CA 1
ATOM 760 C C . THR A 1 111 ? -9.733 -5.683 4.534 1.00 94.25 111 THR A C 1
ATOM 762 O O . THR A 1 111 ? -10.913 -5.394 4.327 1.00 94.25 111 THR A O 1
ATOM 765 N N . ALA A 1 112 ? -8.723 -5.100 3.901 1.00 93.50 112 ALA A N 1
ATOM 766 C CA . ALA A 1 112 ? -8.919 -4.146 2.817 1.00 93.50 112 ALA A CA 1
ATOM 767 C C . ALA A 1 112 ? -7.689 -4.099 1.903 1.00 93.50 112 ALA A C 1
ATOM 769 O O . ALA A 1 112 ? -6.588 -4.471 2.301 1.00 93.50 112 ALA A O 1
ATOM 770 N N . THR A 1 113 ? -7.880 -3.648 0.669 1.00 92.31 113 THR A N 1
ATOM 771 C CA . THR A 1 113 ? -6.808 -3.499 -0.321 1.00 92.31 113 THR A CA 1
ATOM 772 C C . THR A 1 113 ? -6.237 -2.087 -0.263 1.00 92.31 113 THR A C 1
ATOM 774 O O . THR A 1 113 ? -7.007 -1.132 -0.152 1.00 92.31 113 THR A O 1
ATOM 777 N N . ALA A 1 114 ? -4.911 -1.951 -0.343 1.00 90.56 114 ALA A N 1
ATOM 778 C CA . ALA A 1 114 ? -4.270 -0.643 -0.444 1.00 90.56 114 ALA A CA 1
ATOM 779 C C . ALA A 1 114 ? -4.696 0.098 -1.719 1.00 90.56 114 ALA A C 1
ATOM 781 O O . ALA A 1 114 ? -4.862 -0.503 -2.783 1.00 90.56 114 ALA A O 1
ATOM 782 N N . ASP A 1 115 ? -4.846 1.415 -1.619 1.00 86.25 115 ASP A N 1
ATOM 783 C CA . ASP A 1 115 ? -5.019 2.272 -2.785 1.00 86.25 115 ASP A CA 1
ATOM 784 C C . ASP A 1 115 ? -3.713 2.391 -3.598 1.00 86.25 115 ASP A C 1
ATOM 786 O O . ASP A 1 115 ? -2.642 1.936 -3.192 1.00 86.25 115 ASP A O 1
ATOM 790 N N . GLY A 1 116 ? -3.778 3.041 -4.765 1.00 78.44 116 GLY A N 1
ATOM 791 C CA . GLY A 1 116 ? -2.604 3.273 -5.620 1.00 78.44 116 GLY A CA 1
ATOM 792 C C . GLY A 1 116 ? -1.508 4.147 -4.988 1.00 78.44 116 GLY A C 1
ATOM 793 O O . GLY A 1 116 ? -0.467 4.357 -5.608 1.00 78.44 116 GLY A O 1
ATOM 794 N N . PHE A 1 117 ? -1.725 4.655 -3.773 1.00 81.19 117 PHE A N 1
ATOM 795 C CA . PHE A 1 117 ? -0.782 5.452 -2.996 1.00 81.19 117 PHE A CA 1
ATOM 796 C C . PHE A 1 117 ? -0.266 4.713 -1.750 1.00 81.19 117 PHE A C 1
ATOM 798 O O . PHE A 1 117 ? 0.536 5.284 -1.015 1.00 81.19 117 PHE A O 1
ATOM 805 N N . GLY A 1 118 ? -0.665 3.455 -1.527 1.00 83.50 118 GLY A N 1
ATOM 806 C CA . GLY A 1 118 ? -0.234 2.652 -0.382 1.00 83.50 118 GLY A CA 1
ATOM 807 C C . GLY A 1 118 ? -1.003 2.930 0.913 1.00 83.50 118 GLY A C 1
ATOM 808 O O . GLY A 1 118 ? -0.520 2.568 1.985 1.00 83.50 118 GLY A O 1
ATOM 809 N N . ASN A 1 119 ? -2.177 3.563 0.853 1.00 87.56 119 ASN A N 1
ATOM 810 C CA . ASN A 1 119 ? -3.020 3.804 2.026 1.00 87.56 119 ASN A CA 1
ATOM 811 C C . ASN A 1 119 ? -4.196 2.833 2.065 1.00 87.56 119 ASN A C 1
ATOM 813 O O . ASN A 1 119 ? -4.732 2.436 1.030 1.00 87.56 119 ASN A O 1
ATOM 817 N N . VAL A 1 120 ? -4.652 2.487 3.267 1.00 92.19 120 VAL A N 1
ATOM 818 C CA . VAL A 1 120 ? -5.892 1.733 3.445 1.00 92.19 120 VAL A CA 1
ATOM 819 C C . VAL A 1 120 ? -6.628 2.157 4.714 1.00 92.19 120 VAL A C 1
ATOM 821 O O . VAL A 1 120 ? -6.030 2.622 5.682 1.00 92.19 120 VAL A O 1
ATOM 824 N N . THR A 1 121 ? -7.952 2.021 4.710 1.00 91.12 121 THR A N 1
ATOM 825 C CA . THR A 1 121 ? -8.811 2.299 5.867 1.00 91.12 121 THR A CA 1
ATOM 826 C C . THR A 1 121 ? -9.699 1.094 6.152 1.00 91.12 121 THR A C 1
ATOM 828 O O . THR A 1 121 ? -10.340 0.571 5.242 1.00 91.12 121 THR A O 1
ATOM 831 N N . ILE A 1 122 ? -9.742 0.661 7.412 1.00 90.62 122 ILE A N 1
ATOM 832 C CA . ILE A 1 122 ? -10.562 -0.458 7.891 1.00 90.62 122 ILE A CA 1
ATOM 833 C C . ILE A 1 122 ? -11.384 0.030 9.085 1.00 90.62 122 ILE A C 1
ATOM 835 O O . ILE A 1 122 ? -10.834 0.607 10.017 1.00 90.62 122 ILE A O 1
ATOM 839 N N . ILE A 1 123 ? -12.697 -0.204 9.071 1.00 89.19 123 ILE A N 1
ATOM 840 C CA . ILE A 1 123 ? -13.597 0.153 10.177 1.00 89.19 123 ILE A CA 1
ATOM 841 C C . ILE A 1 123 ? -14.025 -1.128 10.894 1.00 89.19 123 ILE A C 1
ATOM 843 O O . ILE A 1 123 ? -14.481 -2.072 10.251 1.00 89.19 123 ILE A O 1
ATOM 847 N N . VAL A 1 124 ? -13.890 -1.153 12.221 1.00 86.81 124 VAL A N 1
ATOM 848 C CA . VAL A 1 124 ? -14.282 -2.275 13.084 1.00 86.81 124 VAL A CA 1
ATOM 849 C C . VAL A 1 124 ? -15.250 -1.769 14.153 1.00 86.81 124 VAL A C 1
ATOM 851 O O . VAL A 1 124 ? -14.904 -0.907 14.960 1.00 86.81 124 VAL A O 1
ATOM 854 N N . SER A 1 125 ? -16.470 -2.307 14.175 1.00 80.62 125 SER A N 1
ATOM 855 C CA . SER A 1 125 ? -17.541 -1.849 15.075 1.00 80.62 125 SER A CA 1
ATOM 856 C C . SER A 1 125 ? -17.690 -2.668 16.363 1.00 80.62 125 SER A C 1
ATOM 858 O O . SER A 1 125 ? -18.343 -2.211 17.292 1.00 80.62 125 SER A O 1
ATOM 860 N N . ASN A 1 126 ? -17.103 -3.870 16.433 1.00 74.88 126 ASN A N 1
ATOM 861 C CA . ASN A 1 126 ? -17.447 -4.877 17.451 1.00 74.88 126 ASN A CA 1
ATOM 862 C C . ASN A 1 126 ? -16.242 -5.354 18.287 1.00 74.88 126 ASN A C 1
ATOM 864 O O . ASN A 1 126 ? -16.175 -6.524 18.662 1.00 74.88 126 ASN A O 1
ATOM 868 N N . LEU A 1 127 ? -15.273 -4.478 18.564 1.00 79.75 127 LEU A N 1
ATOM 869 C CA . LEU A 1 127 ? -14.200 -4.789 19.515 1.00 79.75 127 LEU A CA 1
ATOM 870 C C . LEU A 1 127 ? -14.732 -4.655 20.948 1.00 79.75 127 LEU A C 1
ATOM 872 O O . LEU A 1 127 ? -15.372 -3.663 21.292 1.00 79.75 127 LEU A O 1
ATOM 876 N N . SER A 1 128 ? -14.502 -5.678 21.769 1.00 76.56 128 SER A N 1
ATOM 877 C CA . SER A 1 128 ? -14.880 -5.665 23.182 1.00 76.56 128 SER A CA 1
ATOM 878 C C . SER A 1 128 ? -14.093 -4.614 23.968 1.00 76.56 128 SER A C 1
ATOM 880 O O . SER A 1 128 ? -13.027 -4.178 23.556 1.00 76.56 128 SER A O 1
ATOM 882 N N . VAL A 1 129 ? -14.587 -4.236 25.147 1.00 72.19 129 VAL A N 1
ATOM 883 C CA . VAL A 1 129 ? -13.770 -3.484 26.109 1.00 72.19 129 VAL A CA 1
ATOM 884 C C . VAL A 1 129 ? -12.684 -4.414 26.651 1.00 72.19 129 VAL A C 1
ATOM 886 O O . VAL A 1 129 ? -12.988 -5.526 27.087 1.00 72.19 129 VAL A O 1
ATOM 889 N N . GLY A 1 130 ? -11.430 -3.967 26.643 1.00 69.06 130 GLY A N 1
ATOM 890 C CA . GLY A 1 130 ? -10.297 -4.753 27.118 1.00 69.06 130 GLY A CA 1
ATOM 891 C C . GLY A 1 130 ? -8.987 -4.460 26.393 1.00 69.06 130 GLY A C 1
ATOM 892 O O . GLY A 1 130 ? -8.872 -3.538 25.589 1.00 69.06 130 GLY A O 1
ATOM 893 N N . SER A 1 131 ? -7.964 -5.250 26.713 1.00 72.44 131 SER A N 1
ATOM 894 C CA . SER A 1 131 ? -6.666 -5.182 26.038 1.00 72.44 131 SER A CA 1
ATOM 895 C C . SER A 1 131 ? -6.720 -5.944 24.715 1.00 72.44 131 SER A C 1
ATOM 897 O O . SER A 1 131 ? -7.097 -7.116 24.711 1.00 72.44 131 SER A O 1
ATOM 899 N N . HIS A 1 132 ? -6.312 -5.294 23.623 1.00 77.19 132 HIS A N 1
ATOM 900 C CA . HIS A 1 132 ? -6.244 -5.891 22.291 1.00 77.19 132 HIS A CA 1
ATOM 901 C C . HIS A 1 132 ? -4.830 -5.798 21.714 1.00 77.19 132 HIS A C 1
ATOM 903 O O . HIS A 1 132 ? -4.148 -4.775 21.830 1.00 77.19 132 HIS A O 1
ATOM 909 N N . ALA A 1 133 ? -4.393 -6.866 21.046 1.00 83.75 133 ALA A N 1
ATOM 910 C CA . ALA A 1 133 ? -3.085 -6.935 20.400 1.00 83.75 133 ALA A CA 1
ATOM 911 C C . ALA A 1 133 ? -3.258 -6.718 18.895 1.00 83.75 133 ALA A C 1
ATOM 913 O O . ALA A 1 133 ? -3.158 -7.656 18.100 1.00 83.75 133 ALA A O 1
ATOM 914 N N . ILE A 1 134 ? -3.557 -5.472 18.514 1.00 86.25 134 ILE A N 1
ATOM 915 C CA . ILE A 1 134 ? -3.860 -5.149 17.120 1.00 86.25 134 ILE A CA 1
ATOM 916 C C . ILE A 1 134 ? -2.587 -5.046 16.282 1.00 86.25 134 ILE A C 1
ATOM 918 O O . ILE A 1 134 ? -1.653 -4.325 16.636 1.00 86.25 134 ILE A O 1
ATOM 922 N N . THR A 1 135 ? -2.578 -5.751 15.152 1.00 86.31 135 THR A N 1
ATOM 923 C CA . THR A 1 135 ? -1.516 -5.711 14.141 1.00 86.31 135 THR A CA 1
ATOM 924 C C . THR A 1 135 ? -2.111 -5.550 12.747 1.00 86.31 135 THR A C 1
ATOM 926 O O . THR A 1 135 ? -3.156 -6.122 12.439 1.00 86.31 135 THR A O 1
ATOM 929 N N . ALA A 1 136 ? -1.443 -4.777 11.891 1.00 88.62 136 ALA A N 1
ATOM 930 C CA . ALA A 1 136 ? -1.746 -4.713 10.466 1.00 88.62 136 ALA A CA 1
ATOM 931 C C . ALA A 1 136 ? -0.720 -5.555 9.698 1.00 88.62 136 ALA A C 1
ATOM 933 O O . ALA A 1 136 ? 0.488 -5.380 9.877 1.00 88.62 136 ALA A O 1
ATOM 934 N N . VAL A 1 137 ? -1.197 -6.470 8.855 1.00 89.88 137 VAL A N 1
ATOM 935 C CA . VAL A 1 137 ? -0.370 -7.396 8.075 1.00 89.88 137 VAL A CA 1
ATOM 936 C C . VAL A 1 137 ? -0.624 -7.174 6.594 1.00 89.88 137 VAL A C 1
ATOM 938 O O . VAL A 1 137 ? -1.711 -7.440 6.094 1.00 89.88 137 VAL A O 1
ATOM 941 N N . TYR A 1 138 ? 0.395 -6.706 5.889 1.00 90.12 138 TYR A N 1
ATOM 942 C CA . TYR A 1 138 ? 0.422 -6.634 4.440 1.00 90.12 138 TYR A CA 1
ATOM 943 C C . TYR A 1 138 ? 0.837 -7.989 3.858 1.00 90.12 138 TYR A C 1
ATOM 945 O O . TYR A 1 138 ? 1.907 -8.502 4.189 1.00 90.12 138 TYR A O 1
ATOM 953 N N . LEU A 1 139 ? 0.021 -8.570 2.976 1.00 87.94 139 LEU A N 1
ATOM 954 C CA . LEU A 1 139 ? 0.256 -9.916 2.428 1.00 87.94 139 LEU A CA 1
ATOM 955 C C . LEU A 1 139 ? 1.256 -9.960 1.261 1.00 87.94 139 LEU A C 1
ATOM 957 O O . LEU A 1 139 ? 1.637 -11.045 0.826 1.00 87.94 139 LEU A O 1
ATOM 961 N N . GLY A 1 140 ? 1.710 -8.802 0.782 1.00 82.50 140 GLY A N 1
ATOM 962 C CA . GLY A 1 140 ? 2.544 -8.702 -0.413 1.00 82.50 140 GLY A CA 1
ATOM 963 C C . GLY A 1 140 ? 1.739 -8.473 -1.693 1.00 82.50 140 GLY A C 1
ATOM 964 O O . GLY A 1 140 ? 0.510 -8.568 -1.713 1.00 82.50 140 GLY A O 1
ATOM 965 N N . ASP A 1 141 ? 2.455 -8.168 -2.769 1.00 82.81 141 ASP A N 1
ATOM 966 C CA . ASP A 1 141 ? 1.952 -8.147 -4.144 1.00 82.81 141 ASP A CA 1
ATOM 967 C C . ASP A 1 141 ? 3.061 -8.598 -5.120 1.00 82.81 141 ASP A C 1
ATOM 969 O O . ASP A 1 141 ? 4.076 -9.160 -4.707 1.00 82.81 141 ASP A O 1
ATOM 973 N N . SER A 1 142 ? 2.880 -8.388 -6.428 1.00 80.94 142 SER A N 1
ATOM 974 C CA . SER A 1 142 ? 3.876 -8.770 -7.441 1.00 80.94 142 SER A CA 1
ATOM 975 C C . SER A 1 142 ? 5.216 -8.032 -7.325 1.00 80.94 142 SER A C 1
ATOM 977 O O . SER A 1 142 ? 6.201 -8.484 -7.905 1.00 80.94 142 SER A O 1
ATOM 979 N N . ASN A 1 143 ? 5.252 -6.894 -6.627 1.00 77.94 143 ASN A N 1
ATOM 980 C CA . ASN A 1 143 ? 6.409 -6.005 -6.512 1.00 77.94 143 ASN A CA 1
ATOM 981 C C . ASN A 1 143 ? 6.982 -5.967 -5.083 1.00 77.94 143 ASN A C 1
ATOM 983 O O . ASN A 1 143 ? 8.176 -5.724 -4.903 1.00 77.94 143 ASN A O 1
ATOM 987 N N . PHE A 1 144 ? 6.150 -6.209 -4.068 1.00 80.44 144 PHE A N 1
ATOM 988 C CA . PHE A 1 144 ? 6.479 -6.028 -2.657 1.00 80.44 144 PHE A CA 1
ATOM 989 C C . PHE A 1 144 ? 6.251 -7.301 -1.846 1.00 80.44 144 PHE A C 1
ATOM 991 O O . PHE A 1 144 ? 5.198 -7.928 -1.930 1.00 80.44 144 PHE A O 1
ATOM 998 N N . ASN A 1 145 ? 7.210 -7.636 -0.980 1.00 81.75 145 ASN A N 1
ATOM 999 C CA . ASN A 1 145 ? 7.041 -8.722 -0.016 1.00 81.75 145 ASN A CA 1
ATOM 1000 C C . ASN A 1 145 ? 6.008 -8.356 1.061 1.00 81.75 145 ASN A C 1
ATOM 1002 O O . ASN A 1 145 ? 5.736 -7.178 1.317 1.00 81.75 145 ASN A O 1
ATOM 1006 N N . SER A 1 146 ? 5.487 -9.381 1.737 1.00 82.38 146 SER A N 1
ATOM 1007 C CA . SER A 1 146 ? 4.659 -9.215 2.930 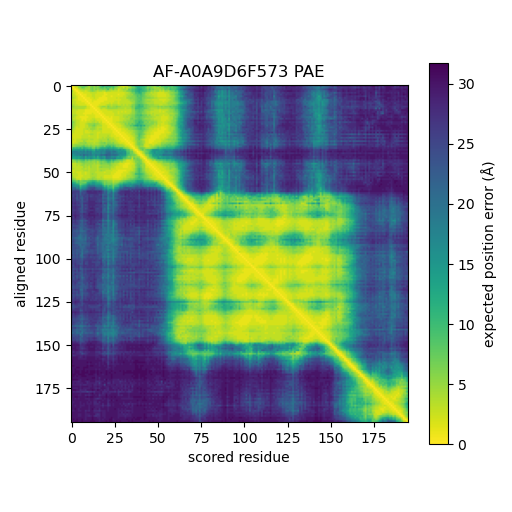1.00 82.38 146 SER A CA 1
ATOM 1008 C C . SER A 1 146 ? 5.410 -8.488 4.046 1.00 82.38 146 SER A C 1
ATOM 1010 O O . SER A 1 146 ? 6.607 -8.715 4.245 1.00 82.38 146 SER A O 1
ATOM 1012 N N . SER A 1 147 ? 4.695 -7.688 4.828 1.00 84.12 147 SER A N 1
ATOM 1013 C CA . SER A 1 147 ? 5.223 -7.043 6.033 1.00 84.12 147 SER A CA 1
ATOM 1014 C C . SER A 1 147 ? 4.151 -6.919 7.107 1.00 84.12 147 SER A C 1
ATOM 1016 O O . SER A 1 147 ? 2.965 -7.111 6.858 1.00 84.12 147 SER A O 1
ATOM 1018 N N . SER A 1 148 ? 4.568 -6.606 8.328 1.00 85.00 148 SER A N 1
ATOM 1019 C CA . SER A 1 148 ? 3.670 -6.383 9.457 1.00 85.00 148 SER A CA 1
ATOM 1020 C C . SER A 1 148 ? 4.036 -5.096 10.175 1.00 85.00 148 SER A C 1
ATOM 1022 O O . SER A 1 148 ? 5.211 -4.723 10.225 1.00 85.00 148 SER A O 1
ATOM 1024 N N . SER A 1 149 ? 3.048 -4.436 10.770 1.00 81.88 149 SER A N 1
ATOM 1025 C CA . SER A 1 149 ? 3.297 -3.235 11.558 1.00 81.88 149 SER A CA 1
ATOM 1026 C C . SER A 1 149 ? 4.120 -3.526 12.810 1.00 81.88 149 SER A C 1
ATOM 1028 O O . SER A 1 149 ? 3.858 -4.495 13.521 1.00 81.88 149 SER A O 1
ATOM 1030 N N . GLY A 1 150 ? 5.090 -2.659 13.106 1.00 63.91 150 GLY A N 1
ATOM 1031 C CA . GLY A 1 150 ? 5.799 -2.673 14.383 1.00 63.91 150 GLY A CA 1
ATOM 1032 C C . GLY A 1 150 ? 4.966 -2.005 15.478 1.00 63.91 150 GLY A C 1
ATOM 1033 O O . GLY A 1 150 ? 4.557 -0.859 15.317 1.00 63.91 150 GLY A O 1
ATOM 1034 N N . GLY A 1 151 ? 4.757 -2.703 16.597 1.00 55.03 151 GLY A N 1
ATOM 1035 C CA . GLY A 1 151 ? 4.032 -2.190 17.763 1.00 55.03 151 GLY A CA 1
ATOM 1036 C C . GLY A 1 151 ? 2.565 -2.626 17.811 1.00 55.03 151 GLY A C 1
ATOM 1037 O O . GLY A 1 151 ? 1.828 -2.516 16.839 1.00 55.03 151 GLY A O 1
ATOM 1038 N N . THR A 1 152 ? 2.156 -3.13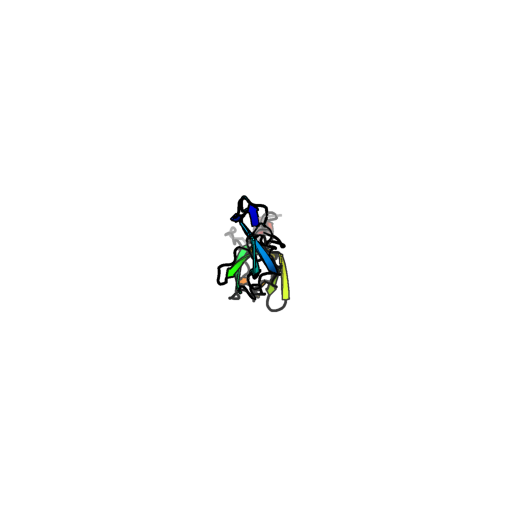3 18.971 1.00 52.84 152 THR A N 1
ATOM 1039 C CA . THR A 1 152 ? 0.792 -3.562 19.303 1.00 52.84 152 THR A CA 1
ATOM 1040 C C . THR A 1 152 ? 0.253 -2.668 20.408 1.00 52.84 152 THR A C 1
ATOM 1042 O O . THR A 1 152 ? 0.660 -2.898 21.539 1.00 52.84 152 THR A O 1
ATOM 1045 N N . ILE A 1 153 ? -0.636 -1.699 20.160 1.00 56.22 153 ILE A N 1
ATOM 1046 C CA . ILE A 1 153 ? -1.532 -1.197 21.228 1.00 56.22 153 ILE A CA 1
ATOM 1047 C C . ILE A 1 153 ? -2.801 -0.585 20.605 1.00 56.22 153 ILE A C 1
ATOM 1049 O O . ILE A 1 153 ? -2.701 0.317 19.773 1.00 56.22 153 ILE A O 1
ATOM 1053 N N . PRO A 1 154 ? -3.991 -1.075 20.993 1.00 52.22 154 PRO A N 1
ATOM 1054 C CA . PRO A 1 154 ? -4.833 -0.266 21.874 1.00 52.22 154 PRO A CA 1
ATOM 1055 C C . PRO A 1 154 ? -5.456 -1.087 23.022 1.00 52.22 154 PRO A C 1
ATOM 1057 O O . PRO A 1 154 ? -6.053 -2.142 22.814 1.00 52.22 154 PRO A O 1
ATOM 1060 N N . THR A 1 155 ? -5.387 -0.562 24.247 1.00 56.16 155 THR A N 1
ATOM 1061 C CA . THR A 1 155 ? -6.369 -0.901 25.284 1.00 56.16 155 THR A CA 1
ATOM 1062 C C . THR A 1 155 ? -7.656 -0.180 24.905 1.00 56.16 155 THR A C 1
ATOM 1064 O O . THR A 1 155 ? -7.676 1.050 24.842 1.00 56.16 155 THR A O 1
ATOM 1067 N N . ILE A 1 156 ? -8.714 -0.925 24.598 1.00 65.94 156 ILE A N 1
ATOM 1068 C CA . ILE A 1 156 ? -10.040 -0.356 24.379 1.00 65.94 156 ILE A CA 1
ATOM 1069 C C . ILE A 1 156 ? -10.673 -0.182 25.752 1.00 65.94 156 ILE A C 1
ATOM 1071 O O . ILE A 1 156 ? -11.172 -1.131 26.354 1.00 65.94 156 ILE A O 1
ATOM 1075 N N . GLU A 1 157 ? -10.602 1.037 26.272 1.00 55.78 157 GLU A N 1
ATOM 1076 C CA . GLU A 1 157 ? -11.303 1.406 27.494 1.00 55.78 157 GLU A CA 1
ATOM 1077 C C . GLU A 1 157 ? -12.743 1.799 27.169 1.00 55.78 157 GLU A C 1
ATOM 1079 O O . GLU A 1 157 ? -13.042 2.372 26.118 1.00 55.78 157 GLU A O 1
ATOM 1084 N N . GLN A 1 158 ? -13.653 1.478 28.085 1.00 45.44 158 GLN A N 1
ATOM 1085 C CA . GLN A 1 158 ? -15.005 2.003 28.012 1.00 45.44 158 GLN A CA 1
ATOM 1086 C C . GLN A 1 158 ? -14.912 3.525 28.186 1.00 45.44 158 GLN A C 1
ATOM 1088 O O . GLN A 1 158 ? -14.299 3.997 29.144 1.00 45.44 158 GLN A O 1
ATOM 1093 N N . GLY A 1 159 ? -15.494 4.293 27.260 1.00 51.78 159 GLY A N 1
ATOM 1094 C CA . GLY A 1 159 ? -15.617 5.739 27.441 1.00 51.78 159 GLY A CA 1
ATOM 1095 C C . GLY A 1 159 ? -16.315 6.041 28.774 1.00 51.78 159 GLY A C 1
ATOM 1096 O O . GLY A 1 159 ? -17.133 5.226 29.216 1.00 51.78 159 GLY A O 1
ATOM 1097 N N . PRO A 1 160 ? -16.000 7.165 29.445 1.00 45.69 160 PRO A N 1
ATOM 1098 C CA . PRO A 1 160 ? -16.644 7.500 30.706 1.00 45.69 160 PRO A CA 1
ATOM 1099 C C . PRO A 1 160 ? -18.161 7.506 30.505 1.00 45.69 160 PRO A C 1
ATOM 1101 O O . PRO A 1 160 ? -18.691 8.328 29.763 1.00 45.69 160 PRO A O 1
ATOM 1104 N N . SER A 1 161 ? -18.859 6.583 31.168 1.00 44.56 161 SER A N 1
ATOM 1105 C CA . SER A 1 161 ? -20.302 6.704 31.350 1.00 44.56 161 SER A CA 1
ATOM 1106 C C . SER A 1 161 ? -20.499 7.813 32.374 1.00 44.56 161 SER A C 1
ATOM 1108 O O . SER A 1 161 ? -20.316 7.600 33.574 1.00 44.56 161 SER A O 1
ATOM 1110 N N . THR A 1 162 ? -20.774 9.032 31.918 1.00 39.91 162 THR A N 1
ATOM 1111 C CA . THR A 1 162 ? -21.126 10.119 32.828 1.00 39.91 162 THR A CA 1
ATOM 1112 C C . THR A 1 162 ? -22.535 9.863 33.332 1.00 39.91 162 THR A C 1
ATOM 1114 O O . THR A 1 162 ? -23.503 10.237 32.686 1.00 39.91 162 THR A O 1
ATOM 1117 N N . VAL A 1 163 ? -22.665 9.229 34.497 1.00 39.19 163 VAL A N 1
ATOM 1118 C CA . VAL A 1 163 ? -23.907 9.340 35.262 1.00 39.19 163 VAL A CA 1
ATOM 1119 C C . VAL A 1 163 ? -23.956 10.781 35.756 1.00 39.19 163 VAL A C 1
ATOM 1121 O O . VAL A 1 163 ? -23.238 11.144 36.691 1.00 39.19 163 VAL A O 1
ATOM 1124 N N . GLN A 1 164 ? -24.742 11.631 35.098 1.00 40.22 164 GLN A N 1
ATOM 1125 C CA . GLN A 1 164 ? -24.993 12.978 35.588 1.00 40.22 164 GLN A CA 1
ATOM 1126 C C . GLN A 1 164 ? -25.880 12.858 36.834 1.00 40.22 164 GLN A C 1
ATOM 1128 O O . GLN A 1 164 ? -27.103 12.877 36.759 1.00 40.22 164 GLN A O 1
ATOM 1133 N N . THR A 1 165 ? -25.277 12.703 38.015 1.00 40.38 165 THR A N 1
ATOM 1134 C CA . THR A 1 165 ? -26.012 12.888 39.268 1.00 40.38 165 THR A CA 1
ATOM 1135 C C . THR A 1 165 ? -26.284 14.382 39.413 1.00 40.38 165 THR A C 1
ATOM 1137 O O . THR A 1 165 ? -25.487 15.117 40.000 1.00 40.38 165 THR A O 1
ATOM 1140 N N . GLY A 1 166 ? -27.377 14.862 38.823 1.00 49.06 166 GLY A N 1
ATOM 1141 C CA . GLY A 1 166 ? -27.914 16.170 39.172 1.00 49.06 166 GLY A CA 1
ATOM 1142 C C . GLY A 1 166 ? -28.211 16.191 40.671 1.00 49.06 166 GLY A C 1
ATOM 1143 O O . GLY A 1 166 ? -28.687 15.198 41.224 1.00 49.06 166 GLY A O 1
ATOM 1144 N N . SER A 1 167 ? -27.915 17.301 41.351 1.00 48.84 167 SER A N 1
ATOM 1145 C CA . SER A 1 167 ? -28.421 17.527 42.704 1.00 48.84 167 SER A CA 1
ATOM 1146 C C . SER A 1 167 ? -29.942 17.667 42.617 1.00 48.84 167 SER A C 1
ATOM 1148 O O . SER A 1 167 ? -30.466 18.771 42.459 1.00 48.84 167 SER A O 1
ATOM 1150 N N . GLY A 1 168 ? -30.646 16.538 42.635 1.00 54.72 168 GLY A N 1
ATOM 1151 C CA . GLY A 1 168 ? -32.092 16.517 42.769 1.00 54.72 168 GLY A CA 1
ATOM 1152 C C . GLY A 1 168 ? -32.494 17.177 44.093 1.00 54.72 168 GLY A C 1
ATOM 1153 O O . GLY A 1 168 ? -31.707 17.165 45.049 1.00 54.72 168 GLY A O 1
ATOM 1154 N N . PRO A 1 169 ? -33.682 17.794 44.167 1.00 54.19 169 PRO A N 1
ATOM 1155 C CA . PRO A 1 169 ? -34.168 18.383 45.407 1.00 54.19 169 PRO A CA 1
ATOM 1156 C C . PRO A 1 169 ? -34.214 17.324 46.521 1.00 54.19 169 PRO A C 1
ATOM 1158 O O . PRO A 1 169 ? -34.471 16.148 46.271 1.00 54.19 169 PRO A O 1
ATOM 1161 N N . ALA A 1 170 ? -33.920 17.734 47.758 1.00 57.00 170 ALA A N 1
ATOM 1162 C CA . ALA A 1 170 ? -33.952 16.842 48.913 1.00 57.00 170 ALA A CA 1
ATOM 1163 C C . ALA A 1 170 ? -35.361 16.246 49.088 1.00 57.00 170 ALA A C 1
ATOM 1165 O O . ALA A 1 170 ? -36.324 16.996 49.228 1.00 57.00 170 ALA A O 1
ATOM 1166 N N . LEU A 1 171 ? -35.462 14.914 49.086 1.00 58.22 171 LEU A N 1
ATOM 1167 C CA . LEU A 1 171 ? -36.718 14.180 49.262 1.00 58.22 171 LEU A CA 1
ATOM 1168 C C . LEU A 1 171 ? -37.170 14.226 50.729 1.00 58.22 171 LEU A C 1
ATOM 1170 O O . LEU A 1 171 ? -36.386 13.913 51.633 1.00 58.22 171 LEU A O 1
ATOM 1174 N N . ALA A 1 172 ? -38.432 14.576 50.970 1.00 63.31 172 ALA A N 1
ATOM 1175 C CA . ALA A 1 172 ? -39.079 14.478 52.274 1.00 63.31 172 ALA A CA 1
ATOM 1176 C C . ALA A 1 172 ? -39.792 13.123 52.443 1.00 63.31 172 ALA A C 1
ATOM 1178 O O . ALA A 1 172 ? -40.114 12.421 51.483 1.00 63.31 172 ALA A O 1
ATOM 1179 N N . LEU A 1 173 ? -40.055 12.733 53.696 1.00 49.72 173 LEU A N 1
ATOM 1180 C CA . LEU A 1 173 ? -40.802 11.513 54.002 1.00 49.72 173 LEU A CA 1
ATOM 1181 C C . LEU A 1 173 ? -42.242 11.648 53.465 1.00 49.72 173 LEU A C 1
ATOM 1183 O O . LEU A 1 173 ? -43.037 12.392 54.035 1.00 49.72 173 LEU A O 1
ATOM 1187 N N . GLY A 1 174 ? -42.565 10.934 52.382 1.00 62.41 174 GLY A N 1
ATOM 1188 C CA . GLY A 1 174 ? -43.876 10.986 51.718 1.00 62.41 174 GLY A CA 1
ATOM 1189 C C . GLY A 1 174 ? -43.850 11.382 50.235 1.00 62.41 174 GLY A C 1
ATOM 1190 O O . GLY A 1 174 ? -44.894 11.284 49.594 1.00 62.41 174 GLY A O 1
ATOM 1191 N N . ASP A 1 175 ? -42.696 11.774 49.685 1.00 70.44 175 ASP A N 1
ATOM 1192 C CA . ASP A 1 175 ? -42.564 12.118 48.262 1.00 70.44 175 ASP A CA 1
ATOM 1193 C C . ASP A 1 175 ? -42.551 10.875 47.352 1.00 70.44 175 ASP A C 1
ATOM 1195 O O . ASP A 1 175 ? -42.012 9.822 47.708 1.00 70.44 175 ASP A O 1
ATOM 1199 N N . GLY A 1 176 ? -43.113 11.006 46.146 1.00 61.34 176 GLY A N 1
ATOM 1200 C CA . GLY A 1 176 ? -42.974 10.011 45.083 1.00 61.34 176 GLY A CA 1
ATOM 1201 C C . GLY A 1 176 ? -41.648 10.176 44.335 1.00 61.34 176 GLY A C 1
ATOM 1202 O O . GLY A 1 176 ? -41.276 11.284 43.944 1.00 61.34 176 GLY A O 1
ATOM 1203 N N . LEU A 1 177 ? -40.936 9.063 44.132 1.00 68.81 177 LEU A N 1
ATOM 1204 C CA . LEU A 1 177 ? -39.687 8.991 43.370 1.00 68.81 177 LEU A CA 1
ATOM 1205 C C . LEU A 1 177 ? -39.965 8.422 41.977 1.00 68.81 177 LEU A C 1
ATOM 1207 O O . LEU A 1 177 ? -40.362 7.259 41.861 1.00 68.81 177 LEU A O 1
ATOM 1211 N N . TYR A 1 178 ? -39.695 9.208 40.936 1.00 63.25 178 TYR A N 1
ATOM 1212 C CA . TYR A 1 178 ? -39.792 8.758 39.550 1.00 63.25 178 TYR A CA 1
ATOM 1213 C C . TYR A 1 178 ? -38.405 8.711 38.915 1.00 63.25 178 TYR A C 1
ATOM 1215 O O . TYR A 1 178 ? -37.684 9.706 38.863 1.00 63.25 178 TYR A O 1
ATOM 1223 N N . LEU A 1 179 ? -38.037 7.517 38.449 1.00 68.31 179 LEU A N 1
ATOM 1224 C CA . LEU A 1 179 ? -36.812 7.267 37.703 1.00 68.31 179 LEU A CA 1
ATOM 1225 C C . LEU A 1 179 ? -37.197 6.954 36.265 1.00 68.31 179 LEU A C 1
ATOM 1227 O O . LEU A 1 179 ? -37.918 5.983 36.017 1.00 68.31 179 LEU A O 1
ATOM 1231 N N . HIS A 1 180 ? -36.704 7.743 35.322 1.00 72.75 180 HIS A N 1
ATOM 1232 C CA . HIS A 1 180 ? -36.799 7.397 33.913 1.00 72.75 180 HIS A CA 1
ATOM 1233 C C . HIS A 1 180 ? -35.480 7.686 33.210 1.00 72.75 180 HIS A C 1
ATOM 1235 O O . HIS A 1 180 ? -34.670 8.488 33.660 1.00 72.75 180 HIS A O 1
ATOM 1241 N N . VAL A 1 181 ? -35.253 6.986 32.107 1.00 64.38 181 VAL A N 1
ATOM 1242 C CA . VAL A 1 181 ? -34.115 7.253 31.232 1.00 64.38 181 VAL A CA 1
ATOM 1243 C C . VAL A 1 181 ? -34.563 8.287 30.209 1.00 64.38 181 VAL A C 1
ATOM 1245 O O . VAL A 1 181 ? -35.664 8.170 29.663 1.00 64.38 181 VAL A O 1
ATOM 1248 N N . ASP A 1 182 ? -33.753 9.313 29.975 1.00 67.00 182 ASP A N 1
ATOM 1249 C CA . ASP A 1 182 ? -33.986 10.263 28.895 1.00 67.00 182 ASP A CA 1
ATOM 1250 C C . ASP A 1 182 ? -33.921 9.514 27.548 1.00 67.00 182 ASP A C 1
ATOM 1252 O O . ASP A 1 182 ? -32.905 8.883 27.234 1.00 67.00 182 ASP A O 1
ATOM 1256 N N . PRO A 1 183 ? -34.986 9.547 26.729 1.00 59.78 183 PRO A N 1
ATOM 1257 C CA . PRO A 1 183 ? -35.024 8.808 25.470 1.00 59.78 183 PRO A CA 1
ATOM 1258 C C . PRO A 1 183 ? -34.101 9.389 24.384 1.00 59.78 183 PRO A C 1
ATOM 1260 O O . PRO A 1 183 ? -33.920 8.751 23.347 1.00 59.78 183 PRO A O 1
ATOM 1263 N N . VAL A 1 184 ? -33.550 10.590 24.582 1.00 53.25 184 VAL A N 1
ATOM 1264 C CA . VAL A 1 184 ? -32.705 11.311 23.622 1.00 53.25 184 VAL A CA 1
ATOM 1265 C C . VAL A 1 184 ? -31.222 11.063 23.879 1.00 53.25 184 VAL A C 1
ATOM 1267 O O . VAL A 1 184 ? -30.485 10.824 22.922 1.00 53.25 184 VAL A O 1
ATOM 1270 N N . ASN A 1 185 ? -30.769 11.122 25.134 1.00 52.78 1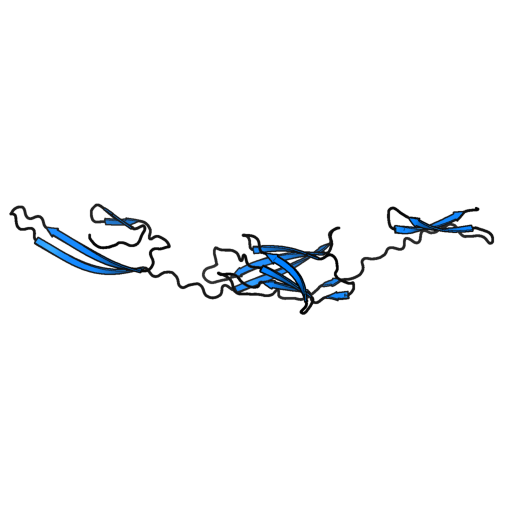85 ASN A N 1
ATOM 1271 C CA . ASN A 1 185 ? -29.342 11.011 25.464 1.00 52.78 185 ASN A CA 1
ATOM 1272 C C . ASN A 1 185 ? -28.979 9.824 26.380 1.00 52.78 185 ASN A C 1
ATOM 1274 O O . ASN A 1 185 ? -27.793 9.547 26.547 1.00 52.78 185 ASN A O 1
ATOM 1278 N N . GLY A 1 186 ? -29.960 9.080 26.904 1.00 52.44 186 GLY A N 1
ATOM 1279 C CA . GLY A 1 186 ? -29.723 7.894 27.732 1.00 52.44 186 GLY A CA 1
ATOM 1280 C C . GLY A 1 186 ? -29.371 8.187 29.193 1.00 52.44 186 GLY A C 1
ATOM 1281 O O . GLY A 1 186 ? -29.023 7.253 29.920 1.00 52.44 186 GLY A O 1
ATOM 1282 N N . ASP A 1 187 ? -29.469 9.442 29.637 1.00 63.72 187 ASP A N 1
ATOM 1283 C CA . ASP A 1 187 ? -29.201 9.813 31.026 1.00 63.72 187 ASP A CA 1
ATOM 1284 C C . ASP A 1 187 ? -30.297 9.295 31.969 1.00 63.72 187 ASP A C 1
ATOM 1286 O O . ASP A 1 187 ? -31.482 9.274 31.637 1.00 63.72 187 ASP A O 1
ATOM 1290 N N . LEU A 1 188 ? -29.908 8.891 33.182 1.00 66.69 188 LEU A N 1
ATOM 1291 C CA . LEU A 1 188 ? -30.858 8.580 34.250 1.00 66.69 188 LEU A CA 1
ATOM 1292 C C . LEU A 1 188 ? -31.376 9.887 34.862 1.00 66.69 188 LEU A C 1
ATOM 1294 O O . LEU A 1 188 ? -30.634 10.582 35.557 1.00 66.69 188 LEU A O 1
ATOM 1298 N N . ILE A 1 189 ? -32.655 10.189 34.648 1.00 65.31 189 ILE A N 1
ATOM 1299 C CA . ILE A 1 189 ? -33.339 11.348 35.219 1.00 65.31 189 ILE A CA 1
ATOM 1300 C C . ILE A 1 189 ? -34.046 10.934 36.516 1.00 65.31 189 ILE A C 1
ATOM 1302 O O . ILE A 1 189 ? -34.706 9.893 36.593 1.00 65.31 189 ILE A O 1
ATOM 1306 N N . VAL A 1 190 ? -33.897 11.777 37.541 1.00 68.38 190 VAL A N 1
ATOM 1307 C CA . VAL A 1 190 ? -34.543 11.638 38.849 1.00 68.38 190 VAL A CA 1
ATOM 1308 C C . VAL A 1 190 ? -35.496 12.812 39.047 1.00 68.38 190 VAL A C 1
ATOM 1310 O O . VAL A 1 190 ? -35.045 13.943 39.234 1.00 68.38 190 VAL A O 1
ATOM 1313 N N . GLU A 1 191 ? -36.802 12.550 39.033 1.00 68.56 191 GLU A N 1
ATOM 1314 C CA . GLU A 1 191 ? -37.832 13.566 39.272 1.00 68.56 191 GLU A CA 1
ATOM 1315 C C . GLU A 1 191 ? -38.582 13.313 40.582 1.00 68.56 191 GLU A C 1
ATOM 1317 O O . GLU A 1 191 ? -38.819 12.171 40.993 1.00 68.56 191 GLU A O 1
ATOM 1322 N N . VAL A 1 192 ? -38.969 14.412 41.233 1.00 64.19 192 VAL A N 1
ATOM 1323 C CA . VAL A 1 192 ? -39.837 14.403 42.414 1.00 64.19 192 VAL A CA 1
ATOM 1324 C C . VAL A 1 192 ? -41.241 14.761 41.960 1.00 64.19 192 VAL A C 1
ATOM 1326 O O . VAL A 1 192 ? -41.451 15.832 41.390 1.00 64.19 192 VAL A O 1
ATOM 1329 N N . GLY A 1 193 ? -42.200 13.874 42.215 1.00 60.19 193 GLY A N 1
ATOM 1330 C CA . GLY A 1 193 ? -43.577 14.066 41.776 1.00 60.19 193 GLY A CA 1
ATOM 1331 C C . GLY A 1 193 ? -44.584 13.350 42.665 1.00 60.19 193 GLY A C 1
ATOM 1332 O O . GLY A 1 193 ? -44.307 12.295 43.232 1.00 60.19 193 GLY A O 1
ATOM 1333 N N . THR A 1 194 ? -45.778 13.922 42.773 1.00 51.72 194 THR A N 1
ATOM 1334 C CA . THR A 1 194 ? -46.974 13.206 43.232 1.00 51.72 194 THR A CA 1
ATOM 1335 C C . THR A 1 194 ? -47.673 12.607 42.016 1.00 51.72 194 THR A C 1
ATOM 1337 O O . THR A 1 194 ? -47.716 13.264 40.977 1.00 51.72 194 THR A O 1
ATOM 1340 N N . THR A 1 195 ? -48.203 11.387 42.149 1.00 52.47 195 THR A N 1
ATOM 1341 C CA . THR A 1 195 ? -49.066 10.737 41.139 1.00 52.47 195 THR A CA 1
ATOM 1342 C C . THR A 1 195 ? -50.152 11.657 40.605 1.00 52.47 195 THR A C 1
ATOM 1344 O O . THR A 1 195 ? -50.757 12.354 41.456 1.00 52.47 195 THR A O 1
#

Solvent-accessible surface area (backbone atoms only — not comparable to full-atom values): 11873 Å² total; per-residue (Å²): 113,48,69,60,69,49,48,52,50,47,78,56,98,94,41,78,50,75,54,79,39,96,81,34,57,43,79,25,55,42,35,45,64,51,71,48,80,48,98,77,84,61,66,50,71,53,74,51,74,50,76,49,73,39,76,63,79,73,83,72,81,62,30,49,44,49,36,45,75,49,80,49,82,54,98,79,27,40,35,37,42,34,44,47,44,74,42,48,91,74,72,68,94,65,57,56,55,31,46,34,39,34,22,48,68,91,45,77,68,43,73,45,57,27,38,88,76,10,39,37,71,47,77,43,68,81,76,69,76,41,83,44,47,40,38,46,34,37,69,27,52,101,66,30,48,57,31,55,31,82,73,64,76,48,70,39,70,76,73,86,79,75,76,67,78,68,88,59,80,85,83,58,98,86,66,40,84,45,78,48,64,40,92,85,81,66,46,70,44,73,46,84,46,78,135

Sequence (195 aa):
VSGTLPSGLTYADGVISGTIANDAAGAYTVTITASDPTANGTAASVTRSFIWTVTAPPPTTGTSTSTHFSVGMTSAGLTFTIGLMASGTPPPNVSPTGIIELRDGNTVIGTATADGFGNVTIIVSNLSVGSHAITAVYLGDSNFNSSSSGGTIPTIEQGPSTVQTGSGPALALGDGLYLHVDPVNGDLIVEVGTT

Mean predicted aligned error: 17.45 Å

Radius of gyration: 36.09 Å; Cα contacts (8 Å, |Δi|>4): 379; chains: 1; bounding box: 84×33×116 Å

Secondary structure (DSSP, 8-state):
-BSPPPTTEEEETTEEEE---TT--EEEEEEEEEEE--TTS--EEEEEEEEEEEPPPPP---BEEEEEEEEEEETTEEEEEEEEEEE-SSPPSS---SEEEEEETTEEEEEEEPPTTSEEEEEE--PPSEE--EEEEE---SSB--EE-S----EEPPP--------PPPPPTTPEEEEEE-TTT--EEEEEE--

Foldseek 3Di:
DDWDDAPQWDDDPNDIDGDHDLPRADKTKDKDKDWDPDPPPDIDIDIDIDIDGDHRDPQPPAFEKEKDWDWDADPQAIKIKIAIDTHDVVGDPFEWFAKKFKDFVPHGQFIDTADRRRIDMTGGHDDDQAWTFIKIWGCGDPRHHIDIYDDGDDRRHDDDPPQPPDPAPDDDDPWDWDWDADPPPRHIDIDTDDD

Nearest PDB structures (foldseek):
  8vhx-assembly1_H  TM=4.392E-01  e=6.206E-02  Chivirus chi
  1bqu-assembly1_B  TM=5.516E-01  e=5.673E-01  Homo sapiens
  6pok-assembly1_A  TM=4.407E-01  e=4.386E-01  Homo sapiens
  6mol-assembly1_B  TM=4.608E-01  e=7.725E-01  Homo sapiens
  7o7l-assembly1_B  TM=4.497E-01  e=9.491E-01  Homo sapiens

pLDDT: mean 75.28, std 14.29, range [39.19, 94.25]